Protein AF-J3JJM9-F1 (afdb_monomer)

pLDDT: mean 94.43, std 5.66, range [62.28, 98.69]

Mean predicted aligned error: 4.41 Å

Radius of gyration: 21.12 Å; Cα contacts (8 Å, |Δi|>4): 445; chains: 1; bounding box: 51×41×62 Å

Sequence (262 aa):
MGLERFVDLKCAVSGMHPSAAVVVVTIRALKAHSGRYRLVSGKDLPEEMLQEKVEDVRTGAANLLKHLQIVRGFGITPVVAINVFPTDHDSEVEEVRSIAREAGARVAVCHPVTRGGEGCLDLASAVVEACRETGDAVSIRPVYEPEDDLRTKISKVAALYGADGVDYTSAASRLLDDYERGGFGGLPVIVAKTPLSLSAEPGLKGVPTGWRLPVREVRLAAGAGYVCVICGSLSTMPGLSSRPAAERVDVDADTGEIVGLR

Foldseek 3Di:
DVVLCCQLPVCVVPVDFALADEDEDELLQLLVLLLPFDDDPPDDGPPVSLDDDLVSNVSSCLQVLLVCVLCVLQVHAYAYEYAYDPSDDPSNVVSNVVSCVVSVHHYDYADCPPQNVVRCVSVVVSSVVSSVVSPPVRDTDRLDDLPAFPLRLVQSLLVSLAAPEAAEDPAQVVVSVVCVVVVLRSFHEAEAADPCGSANDNSNHRRDHPHHFYFYHWDDPPVSRYIYTYTDDDDPDDDADPDHLVVFWDADPPPRDTPSPD

Secondary structure (DSSP, 8-state):
-HHHHIIIIIIHHH----SEEEEEE-HHHHHHHTS-S---TTSPPPHHHHS--HHHHHHHHHHHHHHHHHHHHTTPEEEEEEE--TT--HHHHHHHHHHHHHTT-EEEEE-HHHHTTGGGHHHHHHHHHHHHHHTT------SS-TTS-HHHHHHHHHHHHT-S-EEE-HHHHHHHHHHIIIIITTS-EEEE--TTSSSS-TT--SS--S--EEEEEEEEEGGGTEEEEEES---SSPPPPSS-GGGT-EE-TTT--EES--

Structure (mmCIF, N/CA/C/O backbone):
data_AF-J3JJM9-F1
#
_entry.id   AF-J3JJM9-F1
#
loop_
_atom_site.group_PDB
_atom_site.id
_atom_site.type_symbol
_atom_site.label_atom_id
_atom_site.label_alt_id
_atom_site.label_comp_id
_atom_site.label_asym_id
_atom_site.label_entity_id
_atom_site.label_seq_id
_atom_site.pdbx_PDB_ins_code
_atom_site.Cartn_x
_atom_site.Cartn_y
_atom_site.Cartn_z
_atom_site.occupancy
_atom_site.B_iso_or_equiv
_atom_site.auth_seq_id
_atom_site.auth_comp_id
_atom_site.auth_asym_id
_atom_site.auth_atom_id
_atom_site.pdbx_PDB_model_num
ATOM 1 N N . MET A 1 1 ? -2.383 0.988 2.816 1.00 91.88 1 MET A N 1
ATOM 2 C CA . MET A 1 1 ? -3.823 0.828 2.525 1.00 91.88 1 MET A CA 1
ATOM 3 C C . MET A 1 1 ? -4.179 -0.635 2.315 1.00 91.88 1 MET A C 1
ATOM 5 O O . MET A 1 1 ? -4.800 -1.187 3.197 1.00 91.88 1 MET A O 1
ATOM 9 N N . GLY A 1 2 ? -3.774 -1.293 1.217 1.00 95.56 2 GLY A N 1
ATOM 10 C CA . GLY A 1 2 ? -4.181 -2.688 0.956 1.00 95.56 2 GLY A CA 1
ATOM 11 C C . GLY A 1 2 ? -3.883 -3.664 2.104 1.00 95.56 2 GLY A C 1
ATOM 12 O O . GLY A 1 2 ? -4.790 -4.349 2.555 1.00 95.56 2 GLY A O 1
ATOM 13 N N . LEU A 1 3 ? -2.647 -3.660 2.620 1.00 96.38 3 LEU A N 1
ATOM 14 C CA . LEU A 1 3 ? -2.247 -4.500 3.756 1.00 96.38 3 LEU A CA 1
ATOM 15 C C . LEU A 1 3 ? -3.036 -4.205 5.040 1.00 96.38 3 LEU A C 1
ATOM 17 O O . LEU A 1 3 ? -3.497 -5.129 5.688 1.00 96.38 3 LEU A O 1
ATOM 21 N N . GLU A 1 4 ? -3.202 -2.929 5.384 1.00 96.25 4 GLU A N 1
ATOM 22 C CA . GLU A 1 4 ? -3.936 -2.506 6.586 1.00 96.25 4 GLU A CA 1
ATOM 23 C C . GLU A 1 4 ? -5.384 -3.004 6.543 1.00 96.25 4 GLU A C 1
ATOM 25 O O . GLU A 1 4 ? -5.802 -3.730 7.432 1.00 96.25 4 GLU A O 1
ATOM 30 N N . ARG A 1 5 ? -6.096 -2.795 5.430 1.00 95.88 5 ARG A N 1
ATOM 31 C CA . ARG A 1 5 ? -7.446 -3.357 5.237 1.00 95.88 5 ARG A CA 1
ATOM 32 C C . ARG A 1 5 ? -7.463 -4.885 5.222 1.00 95.88 5 ARG A C 1
ATOM 34 O O . ARG A 1 5 ? -8.443 -5.499 5.637 1.00 95.88 5 ARG A O 1
ATOM 41 N N . PHE A 1 6 ? -6.419 -5.517 4.689 1.00 96.19 6 PHE A N 1
ATOM 42 C CA . PHE A 1 6 ? -6.321 -6.972 4.706 1.00 96.19 6 PHE A CA 1
ATOM 43 C C . PHE A 1 6 ? -6.242 -7.487 6.145 1.00 96.19 6 PHE A C 1
ATOM 45 O O . PHE A 1 6 ? -6.956 -8.422 6.485 1.00 96.19 6 PHE A O 1
ATOM 52 N N . VAL A 1 7 ? -5.450 -6.846 6.999 1.00 95.06 7 VAL A N 1
ATOM 53 C CA . VAL A 1 7 ? -5.312 -7.252 8.395 1.00 95.06 7 VAL A CA 1
ATOM 54 C C . VAL A 1 7 ? -6.528 -6.844 9.234 1.00 95.06 7 VAL A C 1
ATOM 56 O O . VAL A 1 7 ? -7.209 -7.709 9.781 1.00 95.06 7 VAL A O 1
ATOM 59 N N . ASP A 1 8 ? -6.843 -5.553 9.286 1.00 94.69 8 ASP A N 1
ATOM 60 C CA . ASP A 1 8 ? -7.824 -5.001 10.228 1.00 94.69 8 ASP A CA 1
ATOM 61 C C . ASP A 1 8 ? -9.275 -5.366 9.876 1.00 94.69 8 ASP A C 1
ATOM 63 O O . ASP A 1 8 ? -10.153 -5.330 10.733 1.00 94.69 8 ASP A O 1
ATOM 67 N N . LEU A 1 9 ? -9.543 -5.745 8.620 1.00 94.00 9 LEU A N 1
ATOM 68 C CA . LEU A 1 9 ? -10.871 -6.175 8.179 1.00 94.00 9 LEU A CA 1
ATOM 69 C C . LEU A 1 9 ? -10.885 -7.629 7.709 1.00 94.00 9 LEU A C 1
ATOM 71 O O . LEU A 1 9 ? -11.630 -8.443 8.250 1.00 94.00 9 LEU A O 1
ATOM 75 N N . LYS A 1 10 ? -10.103 -7.989 6.682 1.00 94.94 10 LYS A N 1
ATOM 76 C CA . LYS A 1 10 ? -10.236 -9.327 6.077 1.00 94.94 10 LYS A CA 1
ATOM 77 C C . LYS A 1 10 ? -9.792 -10.430 7.039 1.00 94.94 10 LYS A C 1
ATOM 79 O O . LYS A 1 10 ? -10.531 -11.404 7.182 1.00 94.94 10 LYS A O 1
ATOM 84 N N . CYS A 1 11 ? -8.635 -10.310 7.683 1.00 93.44 11 CYS A N 1
ATOM 85 C CA . CYS A 1 11 ? -8.156 -11.281 8.668 1.00 93.44 11 CYS A CA 1
ATOM 86 C C . CYS A 1 11 ? -9.062 -11.312 9.898 1.00 93.44 11 CYS A C 1
ATOM 88 O O . CYS A 1 11 ? -9.454 -12.402 10.300 1.00 93.44 11 CYS A O 1
ATOM 90 N N . ALA A 1 12 ? -9.486 -10.150 10.405 1.00 88.94 12 ALA A N 1
ATOM 91 C CA . ALA A 1 12 ? -10.440 -10.067 11.513 1.00 88.94 12 ALA A CA 1
ATOM 92 C C . ALA A 1 12 ? -11.748 -10.835 11.231 1.00 88.94 12 ALA A C 1
ATOM 94 O O . ALA A 1 12 ? -12.216 -11.595 12.071 1.00 88.94 12 ALA A O 1
ATOM 95 N N . VAL A 1 13 ? -12.310 -10.704 10.023 1.00 89.62 13 VAL A N 1
ATOM 96 C CA . VAL A 1 13 ? -13.561 -11.386 9.639 1.00 89.62 13 VAL A CA 1
ATOM 97 C C . VAL A 1 13 ? -13.357 -12.872 9.320 1.00 89.62 13 VAL A C 1
ATOM 99 O O . VAL A 1 13 ? -14.250 -13.681 9.548 1.00 89.62 13 VAL A O 1
ATOM 102 N N . SER A 1 14 ? -12.217 -13.246 8.738 1.00 91.88 14 SER A N 1
ATOM 103 C CA . SER A 1 14 ? -11.992 -14.612 8.233 1.00 91.88 14 SER A CA 1
ATOM 104 C C . SER A 1 14 ? -11.207 -15.528 9.169 1.00 91.88 14 SER A C 1
ATOM 106 O O . SER A 1 14 ? -11.155 -16.727 8.914 1.00 91.88 14 SER A O 1
ATOM 108 N N . GLY A 1 15 ? -10.553 -14.986 10.198 1.00 89.88 15 GLY A N 1
ATOM 109 C CA . GLY A 1 15 ? -9.609 -15.727 11.036 1.00 89.88 15 GLY A CA 1
ATOM 110 C C . GLY A 1 15 ? -8.329 -16.152 10.302 1.00 89.88 15 GLY A C 1
ATOM 111 O O . GLY A 1 15 ? -7.626 -17.047 10.766 1.00 89.88 15 GLY A O 1
ATOM 112 N N . MET A 1 16 ? -8.021 -15.564 9.138 1.00 90.75 16 MET A N 1
ATOM 113 C CA . MET A 1 16 ? -6.785 -15.858 8.404 1.00 90.75 16 MET A CA 1
ATOM 114 C C . MET A 1 16 ? -5.572 -15.218 9.075 1.00 90.75 16 MET A C 1
ATOM 116 O O . MET A 1 16 ? -5.629 -14.055 9.460 1.00 90.75 16 MET A O 1
ATOM 120 N N . HIS A 1 17 ? -4.454 -15.945 9.090 1.00 90.19 17 HIS A N 1
ATOM 121 C CA . HIS A 1 17 ? -3.188 -15.535 9.697 1.00 90.19 17 HIS A CA 1
ATOM 122 C C . HIS A 1 17 ? -2.053 -15.594 8.655 1.00 90.19 17 HIS A C 1
ATOM 124 O O . HIS A 1 17 ? -1.558 -16.684 8.373 1.00 90.19 17 HIS A O 1
ATOM 130 N N . PRO A 1 18 ? -1.661 -14.473 8.008 1.00 91.88 18 PRO A N 1
ATOM 131 C CA . PRO A 1 18 ? -0.624 -14.474 6.985 1.00 91.88 18 PRO A CA 1
ATOM 132 C C . PRO A 1 18 ? 0.758 -14.672 7.618 1.00 91.88 18 PRO A C 1
ATOM 134 O O . PRO A 1 18 ? 1.163 -13.921 8.502 1.00 91.88 18 PRO A O 1
ATOM 137 N N . SER A 1 19 ? 1.510 -15.650 7.117 1.00 91.31 19 SER A N 1
ATOM 138 C CA . SER A 1 19 ? 2.849 -15.978 7.630 1.00 91.31 19 SER A CA 1
ATOM 139 C C . SER A 1 19 ? 3.949 -15.036 7.127 1.00 91.31 19 SER A C 1
ATOM 141 O O . SER A 1 19 ? 4.966 -14.859 7.796 1.00 91.31 19 SER A O 1
ATOM 143 N N . ALA A 1 20 ? 3.760 -14.438 5.948 1.00 94.25 20 ALA A N 1
ATOM 144 C CA . ALA A 1 20 ? 4.707 -13.525 5.316 1.00 94.25 20 ALA A CA 1
ATOM 145 C C . ALA A 1 20 ? 3.980 -12.524 4.403 1.00 94.25 20 ALA A C 1
ATOM 147 O O . ALA A 1 20 ? 2.877 -12.790 3.921 1.00 94.25 20 ALA A O 1
ATOM 148 N N . ALA A 1 21 ? 4.615 -11.383 4.135 1.00 96.75 21 ALA A N 1
ATOM 149 C CA . ALA A 1 21 ? 4.126 -10.380 3.193 1.00 96.75 21 ALA A CA 1
ATOM 150 C C . ALA A 1 21 ? 5.219 -10.002 2.193 1.00 96.75 21 ALA A C 1
ATOM 152 O O . ALA A 1 21 ? 6.299 -9.548 2.575 1.00 96.75 21 ALA A O 1
ATOM 153 N N . VAL A 1 22 ? 4.918 -10.143 0.902 1.00 98.31 22 VAL A N 1
ATOM 154 C CA . VAL A 1 22 ? 5.815 -9.701 -0.169 1.00 98.31 22 VAL A CA 1
ATOM 155 C C . VAL A 1 22 ? 5.606 -8.210 -0.432 1.00 98.31 22 VAL A C 1
ATOM 157 O O . VAL A 1 22 ? 4.505 -7.778 -0.773 1.00 98.31 22 VAL A O 1
ATOM 160 N N . VAL A 1 23 ? 6.671 -7.424 -0.297 1.00 98.50 23 VAL A N 1
ATOM 161 C CA . VAL A 1 23 ? 6.709 -5.994 -0.615 1.00 98.50 23 VAL A CA 1
ATOM 162 C C . VAL A 1 23 ? 7.417 -5.821 -1.953 1.00 98.50 23 VAL A C 1
ATOM 164 O O . VAL A 1 23 ? 8.642 -5.897 -2.040 1.00 98.50 23 VAL A O 1
ATOM 167 N N . VAL A 1 24 ? 6.633 -5.614 -3.010 1.00 98.44 24 VAL A N 1
ATOM 168 C CA . VAL A 1 24 ? 7.162 -5.397 -4.362 1.00 98.44 24 VAL A CA 1
ATOM 169 C C . VAL A 1 24 ? 7.663 -3.963 -4.499 1.00 98.44 24 VAL A C 1
ATOM 171 O O . VAL A 1 24 ? 6.952 -3.015 -4.163 1.00 98.44 24 VAL A O 1
ATOM 174 N N . VAL A 1 25 ? 8.868 -3.801 -5.037 1.00 98.31 25 VAL A N 1
ATOM 175 C CA . VAL A 1 25 ? 9.495 -2.503 -5.286 1.00 98.31 25 VAL A CA 1
ATOM 176 C C . VAL A 1 25 ? 10.140 -2.478 -6.669 1.00 98.31 25 VAL A C 1
ATOM 178 O O . VAL A 1 25 ? 10.587 -3.502 -7.176 1.00 98.31 25 VAL A O 1
ATOM 181 N N . THR A 1 26 ? 10.174 -1.305 -7.298 1.00 98.12 26 THR A N 1
ATOM 182 C CA . THR A 1 26 ? 10.890 -1.069 -8.562 1.00 98.12 26 THR A CA 1
ATOM 183 C C . THR A 1 26 ? 11.836 0.107 -8.378 1.00 98.12 26 THR A C 1
ATOM 185 O O . THR A 1 26 ? 11.553 1.001 -7.572 1.00 98.12 26 THR A O 1
ATOM 188 N N . ILE A 1 27 ? 12.920 0.150 -9.153 1.00 98.12 27 ILE A N 1
ATOM 189 C CA . ILE A 1 27 ? 13.877 1.264 -9.117 1.00 98.12 27 ILE A CA 1
ATOM 190 C C . ILE A 1 27 ? 13.171 2.586 -9.413 1.00 98.12 27 ILE A C 1
ATOM 192 O O . ILE A 1 27 ? 13.280 3.555 -8.663 1.00 98.12 27 ILE A O 1
ATOM 196 N N . ARG A 1 28 ? 12.340 2.592 -10.458 1.00 96.44 28 ARG A N 1
ATOM 197 C CA . ARG A 1 28 ? 11.545 3.753 -10.867 1.00 96.44 28 ARG A CA 1
ATOM 198 C C . ARG A 1 28 ? 10.587 4.214 -9.764 1.00 96.44 28 ARG A C 1
ATOM 200 O O . ARG A 1 28 ? 10.479 5.411 -9.523 1.00 96.44 28 ARG A O 1
ATOM 207 N N . ALA A 1 29 ? 9.934 3.310 -9.032 1.00 96.56 29 ALA A N 1
ATOM 208 C CA . ALA A 1 29 ? 9.094 3.718 -7.903 1.00 96.56 29 ALA A CA 1
ATOM 209 C C . ALA A 1 29 ? 9.911 4.414 -6.804 1.00 96.56 29 ALA A C 1
ATOM 211 O O . ALA A 1 29 ? 9.498 5.464 -6.316 1.00 96.56 29 ALA A O 1
ATOM 212 N N . LEU A 1 30 ? 11.088 3.892 -6.451 1.00 98.19 30 LEU A N 1
ATOM 213 C CA . LEU A 1 30 ? 11.945 4.539 -5.455 1.00 98.19 30 LEU A CA 1
ATOM 214 C C . LEU A 1 30 ? 12.435 5.904 -5.938 1.00 98.19 30 LEU A C 1
ATOM 216 O O . LEU A 1 30 ? 12.250 6.890 -5.230 1.00 98.19 30 LEU A O 1
ATOM 220 N N . LYS A 1 31 ? 12.917 6.013 -7.180 1.00 97.88 31 LYS A N 1
ATOM 221 C CA . LYS A 1 31 ? 13.266 7.314 -7.769 1.00 97.88 31 LYS A CA 1
ATOM 222 C C . LYS A 1 31 ? 12.095 8.295 -7.721 1.00 97.88 31 LYS A C 1
ATOM 224 O O . LYS A 1 31 ? 12.285 9.441 -7.327 1.00 97.88 31 LYS A O 1
ATOM 229 N N . ALA A 1 32 ? 10.870 7.863 -8.025 1.00 96.56 32 ALA A N 1
ATOM 230 C CA . ALA A 1 32 ? 9.677 8.703 -7.897 1.00 96.56 32 ALA A CA 1
ATOM 231 C C . ALA A 1 32 ? 9.432 9.158 -6.449 1.00 96.56 32 ALA A C 1
ATOM 233 O O . ALA A 1 32 ? 9.049 10.305 -6.203 1.00 96.56 32 ALA A O 1
ATOM 234 N N . HIS A 1 33 ? 9.679 8.274 -5.481 1.00 97.75 33 HIS A N 1
ATOM 235 C CA . HIS A 1 33 ? 9.550 8.576 -4.061 1.00 97.75 33 HIS A CA 1
ATOM 236 C C . HIS A 1 33 ? 10.649 9.495 -3.511 1.00 97.75 33 HIS A C 1
ATOM 238 O O . HIS A 1 33 ? 10.457 10.025 -2.418 1.00 97.75 33 HIS A O 1
ATOM 244 N N . SER A 1 34 ? 11.717 9.776 -4.268 1.00 96.75 34 SER A N 1
ATOM 245 C CA . SER A 1 34 ? 12.688 10.829 -3.923 1.00 96.75 34 SER A CA 1
ATOM 246 C C . SER A 1 34 ? 12.072 12.235 -3.889 1.00 96.75 34 SER A C 1
ATOM 248 O O . SER A 1 34 ? 12.651 13.145 -3.304 1.00 96.75 34 SER A O 1
ATOM 250 N N . GLY A 1 35 ? 10.919 12.432 -4.547 1.00 93.88 35 GLY A N 1
ATOM 251 C CA . GLY A 1 35 ? 10.261 13.735 -4.674 1.00 93.88 35 GLY A CA 1
ATOM 252 C C . GLY A 1 35 ? 10.923 14.690 -5.674 1.00 93.88 35 GLY A C 1
ATOM 253 O O . GLY A 1 35 ? 10.434 15.801 -5.852 1.00 93.88 35 GLY A O 1
ATOM 254 N N . ARG A 1 36 ? 11.998 14.268 -6.354 1.00 94.44 36 ARG A N 1
ATOM 255 C CA . ARG A 1 36 ? 12.756 15.095 -7.314 1.00 94.44 36 ARG A CA 1
ATOM 256 C C . ARG A 1 36 ? 12.114 15.171 -8.703 1.00 94.44 36 ARG A C 1
ATOM 258 O O . ARG A 1 36 ? 12.470 16.039 -9.491 1.00 94.44 36 ARG A O 1
ATOM 265 N N . TYR A 1 37 ? 11.157 14.289 -8.991 1.00 94.19 37 TYR A N 1
ATOM 266 C CA . TYR A 1 37 ? 10.536 14.146 -10.308 1.00 94.19 37 TYR A CA 1
ATOM 267 C C . TYR A 1 37 ? 9.060 14.527 -10.289 1.00 94.19 37 TYR A C 1
ATOM 269 O O . TYR A 1 37 ? 8.299 14.116 -9.408 1.00 94.19 37 TYR A O 1
ATOM 277 N N . ARG A 1 38 ? 8.624 15.258 -11.318 1.00 90.06 38 ARG A N 1
ATOM 278 C CA . ARG A 1 38 ? 7.208 15.564 -11.530 1.00 90.06 38 ARG A CA 1
ATOM 279 C C . ARG A 1 38 ? 6.575 14.511 -12.432 1.00 90.06 38 ARG A C 1
ATOM 281 O O . ARG A 1 38 ? 6.741 14.541 -13.645 1.00 90.06 38 ARG A O 1
ATOM 288 N N . LEU A 1 39 ? 5.790 13.621 -11.835 1.00 89.56 39 LEU A N 1
ATOM 289 C CA . LEU A 1 39 ? 5.049 12.599 -12.569 1.00 89.56 39 LEU A CA 1
ATOM 290 C C . LEU A 1 39 ? 3.640 13.078 -12.914 1.00 89.56 39 LEU A C 1
ATOM 292 O O . LEU A 1 39 ? 2.915 13.578 -12.053 1.00 89.56 39 LEU A O 1
ATOM 296 N N . VAL A 1 40 ? 3.245 12.891 -14.172 1.00 85.69 40 VAL A N 1
ATOM 297 C CA . VAL A 1 40 ? 1.901 13.206 -14.665 1.00 85.69 40 VAL A CA 1
ATOM 298 C C . VAL A 1 40 ? 1.263 11.920 -15.167 1.00 85.69 40 VAL A C 1
ATOM 300 O O . VAL A 1 40 ? 1.839 11.208 -15.982 1.00 85.69 40 VAL A O 1
ATOM 303 N N . SER A 1 41 ? 0.068 11.612 -14.667 1.00 80.75 41 SER A N 1
ATOM 304 C CA . SER A 1 41 ? -0.666 10.413 -15.075 1.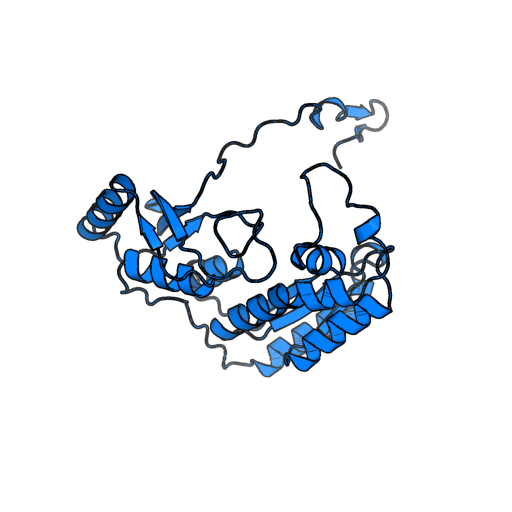00 80.75 41 SER A CA 1
ATOM 305 C C . SER A 1 41 ? -0.935 10.419 -16.581 1.00 80.75 41 SER A C 1
ATOM 307 O O . SER A 1 41 ? -1.370 11.431 -17.127 1.00 80.75 41 SER A O 1
ATOM 309 N N . GLY A 1 42 ? -0.673 9.289 -17.239 1.00 79.56 42 GLY A N 1
ATOM 310 C CA . GLY A 1 42 ? -0.862 9.132 -18.684 1.00 79.56 42 GLY A CA 1
ATOM 311 C C . GLY A 1 42 ? 0.226 9.769 -19.555 1.00 79.56 42 GLY A C 1
ATOM 312 O O . GLY A 1 42 ? 0.065 9.793 -20.770 1.00 79.56 42 GLY A O 1
ATOM 313 N N . LYS A 1 43 ? 1.309 10.285 -18.961 1.00 86.31 43 LYS A N 1
ATOM 314 C CA . LYS A 1 43 ? 2.511 10.711 -19.684 1.00 86.31 43 LYS A CA 1
ATOM 315 C C . LYS A 1 43 ? 3.671 9.767 -19.396 1.00 86.31 43 LYS A C 1
ATOM 317 O O . LYS A 1 43 ? 3.694 9.120 -18.347 1.00 86.31 43 LYS A O 1
ATOM 322 N N . ASP A 1 44 ? 4.626 9.741 -20.317 1.00 89.75 44 ASP A N 1
ATOM 323 C CA . ASP A 1 44 ? 5.882 9.025 -20.133 1.00 89.75 44 ASP A CA 1
ATOM 324 C C . ASP A 1 44 ? 6.657 9.557 -18.924 1.00 89.75 44 ASP A C 1
ATOM 326 O O . ASP A 1 44 ? 6.466 10.693 -18.467 1.00 89.75 44 ASP A O 1
ATOM 330 N N . LEU A 1 45 ? 7.522 8.701 -18.383 1.00 91.31 45 LEU A N 1
ATOM 331 C CA . LEU A 1 45 ? 8.408 9.083 -17.293 1.00 91.31 45 LEU A CA 1
ATOM 332 C C . LEU A 1 45 ? 9.419 10.130 -17.788 1.00 91.31 45 LEU A C 1
ATOM 334 O O . LEU A 1 45 ? 9.852 10.045 -18.937 1.00 91.31 45 LEU A O 1
ATOM 338 N N . PRO A 1 46 ? 9.820 11.096 -16.941 1.00 93.12 46 PRO A N 1
ATOM 339 C CA . PRO A 1 46 ? 10.875 12.035 -17.299 1.00 93.12 46 PRO A CA 1
ATOM 340 C C . PRO A 1 46 ? 12.157 11.293 -17.683 1.00 93.12 46 PRO A C 1
ATOM 342 O O . PRO A 1 46 ? 12.582 10.391 -16.960 1.00 93.12 46 PRO A O 1
ATOM 345 N N . GLU A 1 47 ? 12.793 11.690 -18.784 1.00 92.88 47 GLU A N 1
ATOM 346 C CA . GLU A 1 47 ? 14.015 11.042 -19.277 1.00 92.88 47 GLU A CA 1
ATOM 347 C C . GLU A 1 47 ? 15.120 11.059 -18.210 1.00 92.88 47 GLU A C 1
ATOM 349 O O . GLU A 1 47 ? 15.796 10.059 -17.975 1.00 92.88 47 GLU A O 1
ATOM 354 N N . GLU A 1 48 ? 15.235 12.160 -17.456 1.00 93.44 48 GLU A N 1
ATOM 355 C CA . GLU A 1 48 ? 16.213 12.283 -16.373 1.00 93.44 48 GLU A CA 1
ATOM 356 C C . GLU A 1 48 ? 16.039 11.268 -15.227 1.00 93.44 48 GLU A C 1
ATOM 358 O O . GLU A 1 48 ? 16.975 11.086 -14.445 1.00 93.44 48 GLU A O 1
ATOM 363 N N . MET A 1 49 ? 14.857 10.650 -15.112 1.00 94.06 49 MET A N 1
ATOM 364 C CA . MET A 1 49 ? 14.523 9.624 -14.123 1.00 94.06 49 MET A CA 1
ATOM 365 C C . MET A 1 49 ? 14.919 8.221 -14.600 1.00 94.06 49 MET A C 1
ATOM 367 O O . MET A 1 49 ? 15.122 7.325 -13.778 1.00 94.06 49 MET A O 1
ATOM 371 N N . LEU A 1 50 ? 15.011 8.021 -15.917 1.00 93.75 50 LEU A N 1
ATOM 372 C CA . LEU A 1 50 ? 15.447 6.759 -16.514 1.00 93.75 50 LEU A CA 1
ATOM 373 C C . LEU A 1 50 ? 16.963 6.583 -16.402 1.00 93.75 50 LEU A C 1
ATOM 375 O O . LEU A 1 50 ? 17.423 5.456 -16.288 1.00 93.75 50 LEU A O 1
ATOM 379 N N . GLN A 1 51 ? 17.719 7.680 -16.347 1.00 95.88 51 GLN A N 1
ATOM 380 C CA . GLN A 1 51 ? 19.174 7.670 -16.177 1.00 95.88 51 GLN A CA 1
ATOM 381 C C . GLN A 1 51 ? 19.610 7.092 -14.818 1.00 95.88 51 GLN A C 1
ATOM 383 O O . GLN A 1 51 ? 18.904 7.233 -13.814 1.00 95.88 51 GLN A O 1
ATOM 388 N N . GLU A 1 52 ? 20.793 6.477 -14.782 1.00 97.62 52 GLU A N 1
ATOM 389 C CA . GLU A 1 52 ? 21.409 5.906 -13.577 1.00 97.62 52 GLU A CA 1
ATOM 390 C C . GLU A 1 52 ? 21.689 6.977 -12.509 1.00 97.62 52 GLU A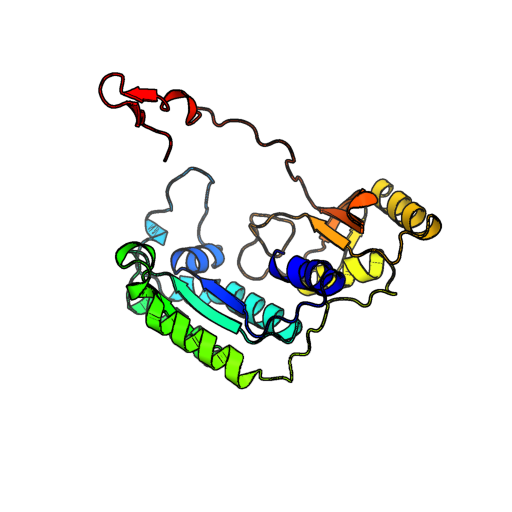 C 1
ATOM 392 O O . GLU A 1 52 ? 22.482 7.897 -12.718 1.00 97.62 52 GLU A O 1
ATOM 397 N N . LYS A 1 53 ? 21.030 6.862 -11.350 1.00 97.25 53 LYS A N 1
ATOM 398 C CA . LYS A 1 53 ? 21.139 7.759 -10.192 1.00 97.25 53 LYS A CA 1
ATOM 399 C C . LYS A 1 53 ? 20.813 7.025 -8.887 1.00 97.25 53 LYS A C 1
ATOM 401 O O . LYS A 1 53 ? 19.714 7.139 -8.336 1.00 97.25 53 LYS A O 1
ATOM 406 N N . VAL A 1 54 ? 21.816 6.349 -8.332 1.00 98.00 54 VAL A N 1
ATOM 407 C CA . VAL A 1 54 ? 21.733 5.624 -7.048 1.00 98.00 54 VAL A CA 1
ATOM 408 C C . VAL A 1 54 ? 21.239 6.515 -5.892 1.00 98.00 54 VAL A C 1
ATOM 410 O O . VAL A 1 54 ? 20.434 6.083 -5.069 1.00 98.00 54 VAL A O 1
ATOM 413 N N . GLU A 1 55 ? 21.624 7.794 -5.853 1.00 98.06 55 GLU A N 1
ATOM 414 C CA . GLU A 1 55 ? 21.189 8.725 -4.796 1.00 98.06 55 GLU A CA 1
ATOM 415 C C . GLU A 1 55 ? 19.671 8.970 -4.767 1.00 98.06 55 GLU A C 1
ATOM 417 O O . GLU A 1 55 ? 19.091 9.200 -3.700 1.00 98.06 55 GLU A O 1
ATOM 422 N N . ASP A 1 56 ? 18.997 8.912 -5.918 1.00 97.88 56 ASP A N 1
ATOM 423 C CA . ASP A 1 56 ? 17.539 9.060 -5.972 1.00 97.88 56 ASP A CA 1
ATOM 424 C C . ASP A 1 56 ? 16.843 7.825 -5.405 1.00 97.88 56 ASP A C 1
ATOM 426 O O . ASP A 1 56 ? 15.837 7.947 -4.702 1.00 97.88 56 ASP A O 1
ATOM 430 N N . VAL A 1 57 ? 17.408 6.645 -5.672 1.00 98.31 57 VAL A N 1
ATOM 43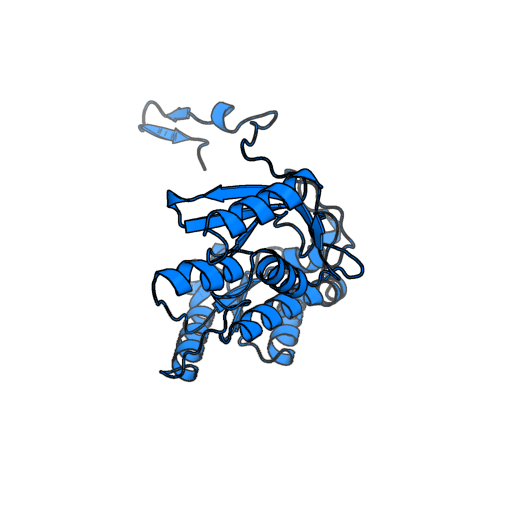1 C CA . VAL A 1 57 ? 16.965 5.375 -5.089 1.00 98.31 57 VAL A CA 1
ATOM 432 C C . VAL A 1 57 ? 17.109 5.428 -3.574 1.00 98.31 57 VAL A C 1
ATOM 434 O O . VAL A 1 57 ? 16.126 5.196 -2.869 1.00 98.31 57 VAL A O 1
ATOM 437 N N . ARG A 1 58 ? 18.285 5.822 -3.070 1.00 98.06 58 ARG A N 1
ATOM 438 C CA . ARG A 1 58 ? 18.554 5.946 -1.631 1.00 98.06 58 ARG A CA 1
ATOM 439 C C . ARG A 1 58 ? 17.618 6.945 -0.953 1.00 98.06 58 ARG A C 1
ATOM 441 O O . ARG A 1 58 ? 17.036 6.639 0.085 1.00 98.06 58 ARG A O 1
ATOM 448 N N . THR A 1 59 ? 17.398 8.108 -1.569 1.00 98.00 59 THR A N 1
ATOM 449 C CA . THR A 1 59 ? 16.462 9.124 -1.054 1.00 98.00 59 THR A CA 1
ATOM 450 C C . THR A 1 59 ? 15.030 8.580 -0.989 1.00 98.00 59 THR A C 1
ATOM 452 O O . THR A 1 59 ? 14.331 8.745 0.011 1.00 98.00 59 THR A O 1
ATOM 455 N N . GLY A 1 60 ? 14.576 7.908 -2.048 1.00 97.94 60 GLY A N 1
ATOM 456 C CA . GLY A 1 60 ? 13.231 7.343 -2.115 1.00 97.94 60 GLY A CA 1
ATOM 457 C C . GLY A 1 60 ? 13.010 6.109 -1.244 1.00 97.94 60 GLY A C 1
ATOM 458 O O . GLY A 1 60 ? 11.867 5.808 -0.886 1.00 97.94 60 GLY A O 1
ATOM 459 N N . ALA A 1 61 ? 14.082 5.415 -0.859 1.00 98.25 61 ALA A N 1
ATOM 460 C CA . ALA A 1 61 ? 14.023 4.195 -0.065 1.00 98.25 61 ALA A CA 1
ATOM 461 C C . ALA A 1 61 ? 13.401 4.391 1.322 1.00 98.25 61 ALA A C 1
ATOM 463 O O . ALA A 1 61 ? 12.862 3.434 1.876 1.00 98.25 61 ALA A O 1
ATOM 464 N N . ALA A 1 62 ? 13.354 5.623 1.843 1.00 98.00 62 ALA A N 1
ATOM 465 C CA . ALA A 1 62 ? 12.582 5.948 3.042 1.00 98.00 62 ALA A CA 1
ATOM 466 C C . ALA A 1 62 ? 11.131 5.430 2.956 1.00 98.00 62 ALA A C 1
ATOM 468 O O . ALA A 1 62 ? 10.587 4.931 3.943 1.00 98.00 62 ALA A O 1
ATOM 469 N N . ASN A 1 63 ? 10.515 5.475 1.766 1.00 98.56 63 ASN A N 1
ATOM 470 C CA . ASN A 1 63 ? 9.175 4.933 1.549 1.00 98.56 63 ASN A CA 1
ATOM 471 C C . ASN A 1 63 ? 9.122 3.404 1.728 1.00 98.56 63 ASN A C 1
ATOM 473 O O . ASN A 1 63 ? 8.259 2.904 2.453 1.00 98.56 63 ASN A O 1
ATOM 477 N N . LEU A 1 64 ? 10.067 2.668 1.130 1.00 98.62 64 LEU A N 1
ATOM 478 C CA . LEU A 1 64 ? 10.190 1.217 1.306 1.00 98.62 64 LEU A CA 1
ATOM 479 C C . LEU A 1 64 ? 10.397 0.866 2.783 1.00 98.62 64 LEU A C 1
ATOM 481 O O . LEU A 1 64 ? 9.671 0.033 3.320 1.00 98.62 64 LEU A O 1
ATOM 485 N N . LEU A 1 65 ? 11.326 1.545 3.458 1.00 98.56 65 LEU A N 1
ATOM 486 C CA . LEU A 1 65 ? 11.621 1.328 4.876 1.00 98.56 65 LEU A CA 1
ATOM 487 C C . LEU A 1 65 ? 10.384 1.546 5.757 1.00 98.56 65 LEU A C 1
ATOM 489 O O . LEU A 1 65 ? 10.101 0.731 6.637 1.00 98.56 65 LEU A O 1
ATOM 493 N N . LYS A 1 66 ? 9.591 2.591 5.484 1.00 98.38 66 LYS A N 1
ATOM 494 C CA . LYS A 1 66 ? 8.327 2.826 6.192 1.00 98.38 66 LYS A CA 1
ATOM 495 C C . LYS A 1 66 ? 7.320 1.701 5.955 1.00 98.38 66 LYS A C 1
ATOM 497 O O . LYS A 1 66 ? 6.647 1.283 6.894 1.00 98.38 66 LYS A O 1
ATOM 502 N N . HIS A 1 67 ? 7.227 1.167 4.739 1.00 98.50 67 HIS A N 1
ATOM 503 C CA . HIS A 1 67 ? 6.365 0.018 4.460 1.00 98.50 67 HIS A CA 1
ATOM 504 C C . HIS A 1 67 ? 6.838 -1.266 5.153 1.00 98.50 67 HIS A C 1
ATOM 506 O O . HIS A 1 67 ? 6.003 -1.990 5.693 1.00 98.50 67 HIS A O 1
ATOM 512 N N . LEU A 1 68 ? 8.148 -1.514 5.230 1.00 98.31 68 LEU A N 1
ATOM 513 C CA . LEU A 1 68 ? 8.703 -2.625 6.010 1.00 98.31 68 LEU A CA 1
ATOM 514 C C . LEU A 1 68 ? 8.395 -2.480 7.506 1.00 98.31 68 LEU A C 1
ATOM 516 O O . LEU A 1 68 ? 8.014 -3.456 8.152 1.00 98.31 68 LEU A O 1
ATOM 520 N N . GLN A 1 69 ? 8.495 -1.262 8.049 1.00 97.69 69 GLN A N 1
ATOM 521 C CA . GLN A 1 69 ? 8.087 -0.964 9.424 1.00 97.69 69 GLN A CA 1
ATOM 522 C C . GLN A 1 69 ? 6.598 -1.272 9.644 1.00 97.69 69 GLN A C 1
ATOM 524 O O . GLN A 1 69 ? 6.252 -1.908 10.635 1.00 97.69 69 GLN A O 1
ATOM 529 N N . ILE A 1 70 ? 5.725 -0.854 8.721 1.00 97.75 70 ILE A N 1
ATOM 530 C CA . ILE A 1 70 ? 4.278 -1.110 8.794 1.00 97.75 70 ILE A CA 1
ATOM 531 C C . ILE A 1 70 ? 3.991 -2.616 8.805 1.00 97.75 70 ILE A C 1
ATOM 533 O O . ILE A 1 70 ? 3.263 -3.084 9.675 1.00 97.75 70 ILE A O 1
ATOM 537 N N . VAL A 1 71 ? 4.590 -3.382 7.887 1.00 97.00 71 VAL A N 1
ATOM 538 C CA . VAL A 1 71 ? 4.416 -4.846 7.806 1.00 97.00 71 VAL A CA 1
ATOM 539 C C . VAL A 1 71 ? 4.794 -5.525 9.127 1.00 97.00 71 VAL A C 1
ATOM 541 O O . VAL A 1 71 ? 4.031 -6.335 9.649 1.00 97.00 71 VAL A O 1
ATOM 544 N N . ARG A 1 72 ? 5.930 -5.137 9.717 1.00 95.12 72 ARG A N 1
ATOM 545 C CA . ARG A 1 72 ? 6.375 -5.654 11.023 1.00 95.12 72 ARG A CA 1
ATOM 546 C C . ARG A 1 72 ? 5.477 -5.215 12.177 1.00 95.12 72 ARG A C 1
ATOM 548 O O . ARG A 1 72 ? 5.300 -5.973 13.133 1.00 95.12 72 ARG A O 1
ATOM 555 N N . GLY A 1 73 ? 4.900 -4.016 12.092 1.00 94.88 73 GLY A N 1
ATOM 556 C CA . GLY A 1 73 ? 3.894 -3.528 13.037 1.00 94.88 73 GLY A CA 1
ATOM 557 C C . GLY A 1 73 ? 2.740 -4.520 13.176 1.00 94.88 73 GLY A C 1
ATOM 558 O O . GLY A 1 73 ? 2.418 -4.924 14.291 1.00 94.88 73 GLY A O 1
ATOM 559 N N . PHE A 1 74 ? 2.264 -5.040 12.042 1.00 95.25 74 PHE A N 1
ATOM 560 C CA . PHE A 1 74 ? 1.240 -6.086 11.979 1.00 95.25 74 PHE A CA 1
ATOM 561 C C . PHE A 1 74 ? 1.695 -7.479 12.443 1.00 95.25 74 PHE A C 1
ATOM 563 O O . PHE A 1 74 ? 0.890 -8.404 12.447 1.00 95.25 74 PHE A O 1
ATOM 570 N N . GLY A 1 75 ? 2.963 -7.655 12.826 1.00 92.50 75 GLY A N 1
ATOM 571 C CA . GLY A 1 75 ? 3.512 -8.954 13.230 1.00 92.50 75 GLY A CA 1
ATOM 572 C C . GLY A 1 75 ? 3.849 -9.883 12.062 1.00 92.50 75 GLY A C 1
ATOM 573 O O . GLY A 1 75 ? 4.104 -11.060 12.281 1.00 92.50 75 GLY A O 1
ATOM 574 N N . ILE A 1 76 ? 3.876 -9.367 10.830 1.00 94.19 76 ILE A N 1
ATOM 575 C CA . ILE A 1 76 ? 4.110 -10.165 9.623 1.00 94.19 76 ILE A CA 1
ATOM 576 C C . ILE A 1 76 ? 5.574 -10.036 9.185 1.00 94.19 76 ILE A C 1
ATOM 578 O O . ILE A 1 76 ? 6.156 -8.950 9.232 1.00 94.19 76 ILE A O 1
ATOM 582 N N . THR A 1 77 ? 6.167 -11.135 8.714 1.00 93.94 77 THR A N 1
ATOM 583 C CA . THR A 1 77 ? 7.536 -11.167 8.175 1.00 93.94 77 THR A CA 1
ATOM 584 C C . THR A 1 77 ? 7.579 -10.581 6.753 1.00 93.94 77 THR A C 1
ATOM 586 O O . THR A 1 77 ? 6.956 -11.149 5.849 1.00 93.94 77 THR A O 1
ATOM 589 N N . PRO A 1 78 ? 8.295 -9.465 6.498 1.00 96.56 78 PRO A N 1
ATOM 590 C CA . PRO A 1 78 ? 8.400 -8.902 5.156 1.00 96.56 78 PRO A CA 1
ATOM 591 C C . PRO A 1 78 ? 9.444 -9.626 4.289 1.00 96.56 78 PRO A C 1
ATOM 593 O O . PRO A 1 78 ? 10.554 -9.915 4.740 1.00 96.56 78 PRO A O 1
ATOM 596 N N . VAL A 1 79 ? 9.118 -9.810 3.009 1.00 98.25 79 VAL A N 1
ATOM 597 C CA . VAL A 1 79 ? 10.041 -10.233 1.944 1.00 98.25 79 VAL A CA 1
ATOM 598 C C . VAL A 1 79 ? 10.006 -9.188 0.831 1.00 98.25 79 VAL A C 1
ATOM 600 O O . VAL A 1 79 ? 8.953 -8.918 0.265 1.00 98.25 79 VAL A O 1
ATOM 603 N N . VAL A 1 80 ? 11.137 -8.571 0.508 1.00 98.69 80 VAL A N 1
ATOM 604 C CA . VAL A 1 80 ? 11.241 -7.572 -0.562 1.00 98.69 80 VAL A CA 1
ATOM 605 C C . VAL A 1 80 ? 11.427 -8.267 -1.907 1.00 98.69 80 VAL A C 1
ATOM 607 O O . VAL A 1 80 ? 12.338 -9.074 -2.078 1.00 98.69 80 VAL A O 1
ATOM 610 N N . ALA A 1 81 ? 10.593 -7.919 -2.882 1.00 98.69 81 ALA A N 1
ATOM 611 C CA . ALA A 1 81 ? 10.736 -8.349 -4.268 1.00 98.69 81 ALA A CA 1
ATOM 612 C C . ALA A 1 81 ? 11.130 -7.148 -5.132 1.00 98.69 81 ALA A C 1
ATOM 614 O O . ALA A 1 81 ? 10.306 -6.264 -5.378 1.00 98.69 81 ALA A O 1
ATOM 615 N N . ILE A 1 82 ? 12.382 -7.104 -5.589 1.00 98.62 82 ILE A N 1
ATOM 616 C CA . ILE A 1 82 ? 12.855 -6.076 -6.521 1.00 98.62 82 ILE A CA 1
ATOM 617 C C . ILE A 1 82 ? 12.442 -6.510 -7.926 1.00 98.62 82 ILE A C 1
ATOM 619 O O . ILE A 1 82 ? 13.039 -7.419 -8.493 1.00 98.62 82 ILE A O 1
ATOM 623 N N . ASN A 1 83 ? 11.400 -5.893 -8.473 1.00 98.25 83 ASN A N 1
ATOM 624 C CA . ASN A 1 83 ? 10.931 -6.158 -9.829 1.00 98.25 83 ASN A CA 1
ATOM 625 C C . ASN A 1 83 ? 11.744 -5.325 -10.829 1.00 98.25 83 ASN A C 1
ATOM 627 O O . ASN A 1 83 ? 11.550 -4.109 -10.918 1.00 98.25 83 ASN A O 1
ATOM 631 N N . VAL A 1 84 ? 12.647 -5.993 -11.548 1.00 97.31 84 VAL A N 1
ATOM 632 C CA . VAL A 1 84 ? 13.604 -5.370 -12.468 1.00 97.31 84 VAL A CA 1
ATOM 633 C C . VAL A 1 84 ? 12.993 -5.191 -13.849 1.00 97.31 84 VAL A C 1
ATOM 635 O O . VAL A 1 84 ? 12.448 -6.127 -14.441 1.00 97.31 84 VAL A O 1
ATOM 638 N N . PHE A 1 85 ? 13.139 -3.984 -14.384 1.00 94.75 85 PHE A N 1
ATOM 639 C CA . PHE A 1 85 ? 12.794 -3.646 -15.757 1.00 94.75 85 PHE A CA 1
ATOM 640 C C . PHE A 1 85 ? 14.039 -3.540 -16.646 1.00 94.75 85 PHE A C 1
ATOM 642 O O . PHE A 1 85 ? 15.121 -3.264 -16.139 1.00 94.75 85 PHE A O 1
ATOM 649 N N . PRO A 1 86 ? 13.905 -3.696 -17.979 1.00 91.56 86 PRO A N 1
ATOM 650 C CA . PRO A 1 86 ? 15.046 -3.643 -18.902 1.00 91.56 86 PRO A CA 1
ATOM 651 C C . PRO A 1 86 ? 15.870 -2.347 -18.870 1.00 91.56 86 PRO A C 1
ATOM 653 O O . PRO A 1 86 ? 17.008 -2.346 -19.314 1.00 91.56 86 PRO A O 1
ATOM 656 N N . THR A 1 87 ? 15.288 -1.247 -18.389 1.00 91.44 87 THR A N 1
ATOM 657 C CA . THR A 1 87 ? 15.938 0.069 -18.280 1.00 91.44 87 THR A CA 1
ATOM 658 C C . THR A 1 87 ? 16.554 0.331 -16.905 1.00 91.44 87 THR A C 1
ATOM 660 O O . THR A 1 87 ? 17.031 1.435 -16.662 1.00 91.44 87 THR A O 1
ATOM 663 N N . ASP A 1 88 ? 16.446 -0.611 -15.968 1.00 96.25 88 ASP A N 1
ATOM 664 C CA . ASP A 1 88 ? 17.027 -0.458 -14.636 1.00 96.25 88 ASP A CA 1
ATOM 665 C C . ASP A 1 88 ? 18.532 -0.779 -14.686 1.00 96.25 88 ASP A C 1
ATOM 667 O O . ASP A 1 88 ? 18.963 -1.640 -15.453 1.00 96.25 88 ASP A O 1
ATOM 671 N N . HIS A 1 89 ? 19.329 -0.099 -13.860 1.00 97.69 89 HIS A N 1
ATOM 672 C CA . HIS A 1 89 ? 20.783 -0.279 -13.814 1.00 97.69 89 HIS A CA 1
ATOM 673 C C . HIS A 1 89 ? 21.184 -1.191 -12.650 1.00 97.69 89 HIS A C 1
ATOM 675 O O . HIS A 1 89 ? 20.613 -1.102 -11.560 1.00 97.69 89 HIS A O 1
ATOM 681 N N . ASP A 1 90 ? 22.204 -2.030 -12.848 1.00 97.81 90 ASP A N 1
ATOM 682 C CA . ASP A 1 90 ? 22.65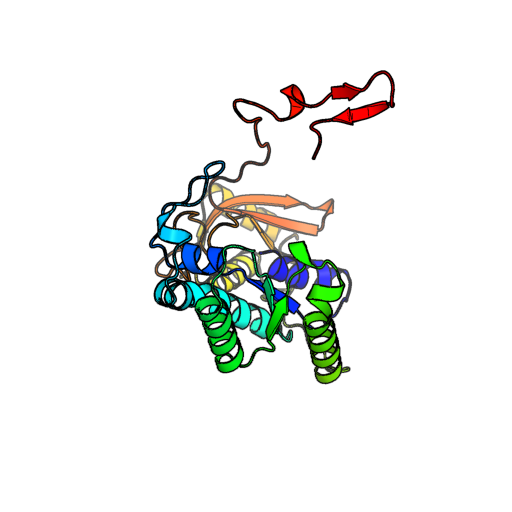4 -3.005 -11.841 1.00 97.81 90 ASP A CA 1
ATOM 683 C C . ASP A 1 90 ? 23.075 -2.349 -10.516 1.00 97.81 90 ASP A C 1
ATOM 685 O O . ASP A 1 90 ? 22.792 -2.882 -9.441 1.00 97.81 90 ASP A O 1
ATOM 689 N N . SER A 1 91 ? 23.695 -1.167 -10.574 1.00 98.31 91 SER A N 1
ATOM 690 C CA . SER A 1 91 ? 24.083 -0.388 -9.389 1.00 98.31 91 SER A CA 1
ATOM 691 C C . SER A 1 91 ? 22.876 0.009 -8.531 1.00 98.31 91 SER A C 1
ATOM 693 O O . SER A 1 91 ? 22.928 -0.029 -7.304 1.00 98.31 91 SER A O 1
ATOM 695 N N . GLU A 1 92 ? 21.759 0.342 -9.172 1.00 98.50 92 GLU A N 1
ATOM 696 C CA . GLU A 1 92 ? 20.518 0.748 -8.525 1.00 98.50 92 GLU A CA 1
ATOM 697 C C . GLU A 1 92 ? 19.808 -0.457 -7.917 1.00 98.50 92 GLU A C 1
ATOM 699 O O . GLU A 1 92 ? 19.281 -0.374 -6.808 1.00 98.50 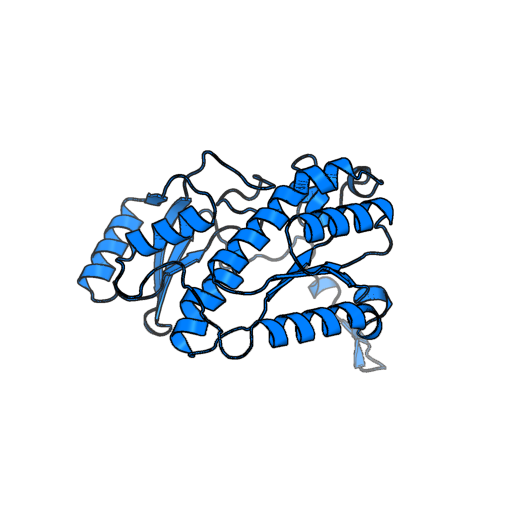92 GLU A O 1
ATOM 704 N N . VAL A 1 93 ? 19.834 -1.594 -8.615 1.00 98.50 93 VAL A N 1
ATOM 705 C CA . VAL A 1 93 ? 19.323 -2.871 -8.103 1.00 98.50 93 VAL A CA 1
ATOM 706 C C . VAL A 1 93 ? 20.099 -3.310 -6.863 1.00 98.50 93 VAL A C 1
ATOM 708 O O . VAL A 1 93 ? 19.477 -3.696 -5.867 1.00 98.50 93 VAL A O 1
ATOM 711 N N . GLU A 1 94 ? 21.431 -3.221 -6.883 1.00 98.50 94 GLU A N 1
ATOM 712 C CA . GLU A 1 94 ? 22.251 -3.594 -5.729 1.00 98.50 94 GLU A CA 1
ATOM 713 C C . GLU A 1 94 ? 22.066 -2.625 -4.554 1.00 98.50 94 GLU A C 1
ATOM 715 O O . GLU A 1 94 ? 21.988 -3.077 -3.413 1.00 98.50 94 GLU A O 1
ATOM 720 N N . GLU A 1 95 ? 21.876 -1.325 -4.801 1.00 98.62 95 GLU A N 1
ATOM 721 C CA . GLU A 1 95 ? 21.549 -0.363 -3.740 1.00 98.62 95 GLU A CA 1
ATOM 722 C C . GLU A 1 95 ? 20.234 -0.730 -3.031 1.00 98.62 95 GLU A C 1
ATOM 724 O O . GLU A 1 95 ? 20.186 -0.794 -1.803 1.00 98.62 95 GLU A O 1
ATOM 729 N N . VAL A 1 96 ? 19.161 -1.045 -3.772 1.00 98.56 96 VAL A N 1
ATOM 730 C CA . VAL A 1 96 ? 17.892 -1.474 -3.147 1.00 98.56 96 VAL A CA 1
ATOM 731 C C . VAL A 1 96 ? 18.082 -2.748 -2.333 1.00 98.56 96 VAL A C 1
ATOM 733 O O . VAL A 1 96 ? 17.511 -2.895 -1.249 1.00 98.56 96 VAL A O 1
ATOM 736 N N . ARG A 1 97 ? 18.885 -3.679 -2.850 1.00 98.38 97 ARG A N 1
ATOM 737 C CA . ARG A 1 97 ? 19.190 -4.938 -2.177 1.00 98.38 97 ARG A CA 1
ATOM 738 C C . ARG A 1 97 ? 19.962 -4.709 -0.875 1.00 98.38 97 ARG A C 1
ATOM 740 O O . ARG A 1 97 ? 19.608 -5.318 0.134 1.00 98.38 97 ARG A O 1
ATOM 747 N N . SER A 1 98 ? 20.969 -3.837 -0.885 1.00 98.44 98 SER A N 1
ATOM 748 C CA . SER A 1 98 ? 21.722 -3.416 0.303 1.00 98.44 98 SER A CA 1
ATOM 749 C C . SER A 1 98 ? 20.789 -2.793 1.341 1.00 98.44 98 SER A C 1
ATOM 751 O O . SER A 1 98 ? 20.706 -3.310 2.455 1.00 98.44 98 SER A O 1
ATOM 753 N N . ILE A 1 99 ? 19.975 -1.807 0.952 1.00 98.50 99 ILE A N 1
ATOM 754 C CA . ILE A 1 99 ? 19.032 -1.138 1.860 1.00 98.50 99 ILE A CA 1
ATOM 755 C C . ILE A 1 99 ? 18.042 -2.134 2.483 1.00 98.50 99 ILE A C 1
ATOM 757 O O . ILE A 1 99 ? 17.769 -2.083 3.683 1.00 98.50 99 ILE A O 1
ATOM 761 N N . ALA A 1 100 ? 17.497 -3.065 1.693 1.00 98.00 100 ALA A N 1
ATOM 762 C CA . ALA A 1 100 ? 16.575 -4.078 2.203 1.00 98.00 100 ALA A CA 1
ATOM 763 C C . ALA A 1 100 ? 17.245 -5.017 3.226 1.00 98.00 100 ALA A C 1
ATOM 765 O O . ALA A 1 100 ? 16.641 -5.330 4.256 1.00 98.00 100 ALA A O 1
ATOM 766 N N . ARG A 1 101 ? 18.495 -5.431 2.973 1.00 97.44 101 ARG A N 1
ATOM 767 C CA . ARG A 1 101 ? 19.277 -6.274 3.892 1.00 97.44 101 ARG A CA 1
ATOM 768 C C . ARG A 1 101 ? 19.645 -5.542 5.176 1.00 97.44 101 ARG A C 1
ATOM 770 O O . ARG A 1 101 ? 19.475 -6.110 6.250 1.00 97.44 101 ARG A O 1
ATOM 777 N N . GLU A 1 102 ? 20.093 -4.294 5.081 1.00 98.06 102 GLU A N 1
ATOM 778 C CA . GLU A 1 102 ? 20.393 -3.441 6.240 1.00 98.06 102 GLU A CA 1
ATOM 779 C C . GLU A 1 102 ? 19.150 -3.201 7.098 1.00 98.06 102 GLU A C 1
ATOM 781 O O . GLU A 1 102 ? 19.213 -3.205 8.325 1.00 98.06 102 GLU A O 1
ATOM 786 N N . ALA A 1 103 ? 17.984 -3.096 6.459 1.00 97.19 103 ALA A N 1
ATOM 787 C CA . ALA A 1 103 ? 16.702 -3.039 7.143 1.00 97.19 103 ALA A CA 1
ATOM 788 C C . ALA A 1 103 ? 16.263 -4.383 7.748 1.00 97.19 103 ALA A C 1
ATOM 790 O O . ALA A 1 103 ? 15.162 -4.446 8.304 1.00 97.19 103 ALA A O 1
ATOM 791 N N . GLY A 1 104 ? 17.051 -5.457 7.617 1.00 95.62 104 GLY A N 1
ATOM 792 C CA . GLY A 1 104 ? 16.764 -6.797 8.133 1.00 95.62 104 GLY A CA 1
ATOM 793 C C . GLY A 1 104 ? 15.620 -7.507 7.409 1.00 95.62 104 GLY A C 1
ATOM 794 O O . GLY A 1 104 ? 14.852 -8.234 8.040 1.00 95.62 104 GLY A O 1
ATOM 795 N N . ALA A 1 105 ? 15.404 -7.224 6.123 1.00 96.12 105 ALA A N 1
ATOM 796 C CA . ALA A 1 105 ? 14.403 -7.906 5.308 1.00 96.12 105 ALA A CA 1
ATOM 797 C C . ALA A 1 105 ? 15.069 -8.871 4.322 1.00 96.12 105 ALA A C 1
ATOM 799 O O . ALA A 1 105 ? 16.115 -8.576 3.740 1.00 96.12 105 ALA A O 1
ATOM 800 N N . ARG A 1 106 ? 14.421 -10.017 4.087 1.00 96.31 106 ARG A N 1
ATOM 801 C CA . ARG A 1 106 ? 14.761 -10.874 2.946 1.00 96.31 106 ARG A CA 1
ATOM 802 C C . ARG A 1 106 ? 14.526 -10.102 1.663 1.00 96.31 106 ARG A C 1
ATOM 804 O O . ARG A 1 106 ? 13.558 -9.351 1.576 1.00 96.31 106 ARG A O 1
ATOM 811 N N . VAL A 1 107 ? 15.375 -10.312 0.668 1.00 98.06 107 VAL A N 1
ATOM 812 C CA . VAL A 1 107 ? 15.262 -9.627 -0.615 1.00 98.06 107 VAL A CA 1
ATOM 813 C C . VAL A 1 107 ? 15.582 -10.571 -1.762 1.00 98.06 107 VAL A C 1
ATOM 815 O O . VAL A 1 107 ? 16.585 -11.279 -1.723 1.00 98.06 107 VAL A O 1
ATOM 818 N N . ALA A 1 108 ? 14.731 -10.559 -2.782 1.00 98.25 108 ALA A N 1
ATOM 819 C CA . ALA A 1 108 ? 14.918 -11.296 -4.021 1.00 98.25 108 ALA A CA 1
ATOM 820 C C . ALA A 1 108 ? 14.801 -10.346 -5.215 1.00 98.25 108 ALA A C 1
ATOM 822 O O . ALA A 1 108 ? 13.901 -9.503 -5.276 1.00 98.25 108 ALA A O 1
ATOM 823 N N . VAL A 1 109 ? 15.716 -10.491 -6.171 1.00 98.06 109 VAL A N 1
ATOM 824 C CA . VAL A 1 109 ? 15.651 -9.792 -7.457 1.00 98.06 109 VAL A CA 1
ATOM 825 C C . VAL A 1 109 ? 14.824 -10.643 -8.409 1.00 98.06 109 VAL A C 1
ATOM 827 O O . VAL A 1 109 ? 15.035 -11.847 -8.501 1.00 98.06 109 VAL A O 1
ATOM 830 N N . CYS A 1 110 ? 13.845 -10.027 -9.061 1.00 97.38 110 CYS A N 1
ATOM 831 C CA . CYS A 1 110 ? 12.814 -10.718 -9.821 1.00 97.38 110 CYS A CA 1
ATOM 832 C C . CYS A 1 110 ? 12.733 -10.162 -11.244 1.00 97.38 110 CYS A C 1
ATOM 834 O O . CYS A 1 110 ? 12.737 -8.946 -11.441 1.00 97.38 110 CYS A O 1
ATOM 836 N N . HIS A 1 111 ? 12.553 -11.055 -12.218 1.00 97.06 111 HIS A N 1
ATOM 837 C CA . HIS A 1 111 ? 12.389 -10.718 -13.637 1.00 97.06 111 HIS A CA 1
ATOM 838 C C . HIS A 1 111 ? 11.067 -11.262 -14.217 1.00 97.06 111 HIS A C 1
ATOM 840 O O . HIS A 1 111 ? 11.085 -11.973 -15.224 1.00 97.06 111 HIS A O 1
ATOM 846 N N . PRO A 1 112 ? 9.899 -10.961 -13.615 1.00 93.94 112 PRO A N 1
ATOM 847 C CA . PRO A 1 112 ? 8.626 -11.553 -14.031 1.00 93.94 112 PRO A CA 1
ATOM 848 C C . PRO A 1 112 ? 8.223 -11.159 -15.456 1.00 93.94 112 PRO A C 1
ATOM 850 O O . PRO A 1 112 ? 7.615 -11.957 -16.162 1.00 93.94 112 PRO A O 1
ATOM 853 N N . VAL A 1 113 ? 8.570 -9.943 -15.893 1.00 90.38 113 VAL A N 1
ATOM 854 C CA . VAL A 1 113 ? 8.204 -9.432 -17.224 1.00 90.38 113 VAL A CA 1
ATOM 855 C C . VAL A 1 113 ? 8.980 -10.144 -18.331 1.00 90.38 113 VAL A C 1
ATOM 857 O O . VAL A 1 113 ? 8.400 -10.494 -19.351 1.00 90.38 113 VAL A O 1
ATOM 860 N N . THR A 1 114 ? 10.283 -10.363 -18.142 1.00 94.25 114 THR A N 1
ATOM 861 C CA . THR A 1 114 ? 11.163 -10.906 -19.190 1.00 94.25 114 THR A CA 1
ATOM 862 C C . THR A 1 114 ? 11.360 -12.416 -19.096 1.00 94.25 114 THR A C 1
ATOM 864 O O . THR A 1 114 ? 11.669 -13.043 -20.104 1.00 94.25 114 THR A O 1
ATOM 867 N N . ARG A 1 115 ? 11.191 -13.014 -17.908 1.00 95.12 115 ARG A N 1
ATOM 868 C CA . ARG A 1 115 ? 11.461 -14.440 -17.647 1.00 95.12 115 ARG A CA 1
ATOM 869 C C . ARG A 1 115 ? 10.300 -15.183 -16.979 1.00 95.12 115 ARG A C 1
ATOM 871 O O . ARG A 1 115 ? 10.462 -16.334 -16.578 1.00 95.12 115 ARG A O 1
ATOM 878 N N . GLY A 1 116 ? 9.133 -14.554 -16.835 1.00 94.56 116 GLY A N 1
ATOM 879 C CA . GLY A 1 116 ? 7.952 -15.189 -16.247 1.00 94.56 116 GLY A CA 1
ATOM 880 C C . GLY A 1 116 ? 8.221 -15.768 -14.853 1.00 94.56 116 GLY A C 1
ATOM 881 O O . GLY A 1 116 ? 8.923 -15.169 -14.039 1.00 94.56 116 GLY A O 1
ATOM 882 N N . GLY A 1 117 ? 7.670 -16.954 -14.580 1.00 95.44 117 GLY A N 1
ATOM 883 C CA . GLY A 1 117 ? 7.836 -17.634 -13.289 1.00 95.44 117 GLY A CA 1
ATOM 884 C C . GLY A 1 117 ? 9.277 -18.060 -12.981 1.00 95.44 117 GLY A C 1
ATOM 885 O O . GLY A 1 117 ? 9.679 -18.027 -11.821 1.00 95.44 117 GLY A O 1
ATOM 886 N N . GLU A 1 118 ? 10.073 -18.392 -14.003 1.00 97.31 118 GLU A N 1
ATOM 887 C CA . GLU A 1 118 ? 11.488 -18.757 -13.836 1.00 97.31 118 GLU A CA 1
ATOM 888 C C . GLU A 1 118 ? 12.297 -17.589 -13.254 1.00 97.31 118 GLU A C 1
ATOM 890 O O . GLU A 1 118 ? 13.147 -17.775 -12.387 1.00 97.31 118 GLU A O 1
ATOM 895 N N . GLY A 1 119 ? 11.960 -16.358 -13.652 1.00 96.94 119 GLY A N 1
ATOM 896 C CA . GLY A 1 119 ? 12.551 -15.132 -13.115 1.00 96.94 119 GLY A CA 1
ATOM 897 C C . GLY A 1 119 ? 12.191 -14.818 -11.659 1.00 96.94 119 GLY A C 1
ATOM 898 O O . GLY A 1 119 ? 12.616 -13.775 -11.167 1.00 96.94 119 GLY A O 1
ATOM 899 N N . CYS A 1 120 ? 11.402 -15.661 -10.986 1.00 97.81 120 CYS A N 1
ATOM 900 C CA . CYS A 1 120 ? 10.899 -15.442 -9.627 1.00 97.81 120 CYS A CA 1
ATOM 901 C C . CYS A 1 120 ? 11.228 -16.593 -8.657 1.00 97.81 120 CYS A C 1
ATOM 903 O O . CYS A 1 120 ? 10.699 -16.615 -7.545 1.00 97.81 120 CYS A O 1
ATOM 905 N N . LEU A 1 121 ? 12.080 -17.551 -9.041 1.00 98.12 121 LEU A N 1
ATOM 906 C CA . LEU A 1 121 ? 12.407 -18.716 -8.203 1.00 98.12 121 LEU A CA 1
ATOM 907 C C . LEU A 1 121 ? 13.085 -18.335 -6.875 1.00 98.12 121 LEU A C 1
ATOM 909 O O . LEU A 1 121 ? 12.763 -18.909 -5.831 1.00 98.12 121 LEU A O 1
ATOM 913 N N . ASP A 1 122 ? 13.951 -17.321 -6.889 1.00 97.56 122 ASP A N 1
ATOM 914 C CA . ASP A 1 122 ? 14.601 -16.811 -5.676 1.00 97.56 122 ASP A CA 1
ATOM 915 C C . ASP A 1 122 ? 13.581 -16.182 -4.720 1.00 97.56 122 ASP A C 1
ATOM 917 O O . ASP A 1 122 ? 13.631 -16.399 -3.509 1.00 97.56 122 ASP A O 1
ATOM 921 N N . LEU A 1 123 ? 12.596 -15.456 -5.263 1.00 98.31 123 LEU A N 1
ATOM 922 C CA . LEU A 1 123 ? 11.492 -14.910 -4.475 1.00 98.31 123 LEU A CA 1
ATOM 923 C C . LEU A 1 123 ? 10.643 -16.027 -3.871 1.00 98.31 123 LEU A C 1
ATOM 925 O O . LEU A 1 123 ? 10.308 -15.961 -2.690 1.00 98.31 123 LEU A O 1
ATOM 929 N N . ALA A 1 124 ? 10.309 -17.053 -4.655 1.00 98.00 124 ALA A N 1
ATOM 930 C CA . ALA A 1 124 ? 9.548 -18.196 -4.163 1.00 98.00 124 ALA A CA 1
ATOM 931 C C . ALA A 1 124 ? 10.272 -18.882 -2.993 1.00 98.00 124 ALA A C 1
ATOM 933 O O . ALA A 1 124 ? 9.659 -19.144 -1.958 1.00 98.00 124 ALA A O 1
ATOM 934 N N . SER A 1 125 ? 11.584 -19.089 -3.121 1.00 97.81 125 SER A N 1
ATOM 935 C CA . SER A 1 125 ? 12.424 -19.665 -2.064 1.00 97.81 125 SER A CA 1
ATOM 936 C C . SER A 1 125 ? 12.436 -18.787 -0.809 1.00 97.81 125 SER A C 1
ATOM 938 O O . SER A 1 125 ? 12.151 -19.276 0.285 1.00 97.81 125 SER A O 1
ATOM 940 N N . ALA A 1 126 ? 12.643 -17.475 -0.964 1.00 97.31 126 ALA A N 1
ATOM 941 C CA . ALA A 1 126 ? 12.641 -16.524 0.148 1.00 97.31 126 ALA A CA 1
ATOM 942 C C . ALA A 1 126 ? 11.290 -16.460 0.885 1.00 97.31 126 ALA A C 1
ATOM 944 O O . ALA A 1 126 ? 11.256 -16.305 2.107 1.00 97.31 126 ALA A O 1
ATOM 945 N N . VAL A 1 127 ? 10.170 -16.595 0.164 1.00 97.31 127 VAL A N 1
ATOM 946 C CA . VAL A 1 127 ? 8.826 -16.660 0.762 1.00 97.31 127 VAL A CA 1
ATOM 947 C C . VAL A 1 127 ? 8.632 -17.960 1.536 1.00 97.31 127 VAL A C 1
ATOM 949 O O . VAL A 1 127 ? 8.144 -17.920 2.663 1.00 97.31 127 VAL A O 1
ATOM 952 N N . VAL A 1 128 ? 9.037 -19.104 0.976 1.00 96.50 128 VAL A N 1
ATOM 953 C CA . VAL A 1 128 ? 8.959 -20.399 1.672 1.00 96.50 128 VAL A CA 1
ATOM 954 C C . VAL A 1 128 ? 9.763 -20.368 2.972 1.00 96.50 128 VAL A C 1
ATOM 956 O O . VAL A 1 128 ? 9.272 -20.821 4.005 1.00 96.50 128 VAL A O 1
ATOM 959 N N . GLU A 1 129 ? 10.971 -19.810 2.946 1.00 94.94 129 GLU A N 1
ATOM 960 C CA . GLU A 1 129 ? 11.800 -19.637 4.141 1.00 94.94 129 GLU A CA 1
ATOM 961 C C . GLU A 1 129 ? 11.149 -18.714 5.172 1.00 94.94 129 GLU A C 1
ATOM 963 O O . GLU A 1 129 ? 11.070 -19.077 6.343 1.00 94.94 129 GLU A O 1
ATOM 968 N N . ALA A 1 130 ? 10.622 -17.562 4.742 1.00 93.69 130 ALA A N 1
ATOM 969 C CA . ALA A 1 130 ? 9.919 -16.643 5.634 1.00 93.69 130 ALA A CA 1
ATOM 970 C C . ALA A 1 130 ? 8.720 -17.319 6.319 1.00 93.69 130 ALA A C 1
ATOM 972 O O . ALA A 1 130 ? 8.537 -17.170 7.523 1.00 93.69 130 ALA A O 1
ATOM 973 N N . CYS A 1 131 ? 7.935 -18.106 5.579 1.00 93.25 131 CYS A N 1
ATOM 974 C CA . CYS A 1 131 ? 6.815 -18.855 6.147 1.00 93.25 131 CYS A CA 1
ATOM 975 C C . CYS A 1 131 ? 7.271 -19.923 7.155 1.00 93.25 131 CYS A C 1
ATOM 977 O O . CYS A 1 131 ? 6.619 -20.103 8.182 1.00 93.25 131 CYS A O 1
ATOM 979 N N . ARG A 1 132 ? 8.385 -20.620 6.887 1.00 91.44 132 ARG A N 1
ATOM 980 C CA . ARG A 1 132 ? 8.939 -21.641 7.794 1.00 91.44 132 ARG A CA 1
ATOM 981 C C . ARG A 1 132 ? 9.434 -21.050 9.110 1.00 91.44 132 ARG A C 1
ATOM 983 O O . ARG A 1 132 ? 9.224 -21.665 10.147 1.00 91.44 132 ARG A O 1
ATOM 990 N N . GLU A 1 133 ? 10.074 -19.885 9.071 1.00 85.88 133 GLU A N 1
ATOM 991 C CA . GLU A 1 133 ? 10.549 -19.207 10.283 1.00 85.88 133 GLU A CA 1
ATOM 992 C C . GLU A 1 133 ? 9.412 -18.703 11.162 1.00 85.88 133 GLU A C 1
ATOM 994 O O . GLU A 1 133 ? 9.508 -18.784 12.384 1.00 85.88 133 GLU A O 1
ATOM 999 N N . THR A 1 134 ? 8.332 -18.207 10.555 1.00 82.69 134 THR A N 1
ATOM 1000 C CA . THR A 1 134 ? 7.152 -17.788 11.314 1.00 82.69 134 THR A CA 1
ATOM 1001 C C . THR A 1 134 ? 6.490 -18.987 12.013 1.00 82.69 134 THR A C 1
ATOM 1003 O O . THR A 1 134 ? 6.029 -18.856 13.149 1.00 82.69 134 THR A O 1
ATOM 1006 N N . GLY A 1 135 ? 6.482 -20.164 11.371 1.00 75.44 135 GLY A N 1
ATOM 1007 C CA . GLY A 1 135 ? 5.947 -21.403 11.943 1.00 75.44 135 GLY A CA 1
ATOM 1008 C C . GLY A 1 135 ? 4.502 -21.257 12.438 1.00 75.44 135 GLY A C 1
ATOM 1009 O O . GLY A 1 135 ? 3.710 -20.523 11.848 1.00 75.44 135 GLY A O 1
ATOM 1010 N N . ASP A 1 136 ? 4.177 -21.922 13.550 1.00 70.31 136 ASP A N 1
ATOM 1011 C CA . ASP A 1 136 ? 2.855 -21.852 14.200 1.00 70.31 136 ASP A CA 1
ATOM 1012 C C . ASP A 1 136 ? 2.677 -20.607 15.093 1.00 70.31 136 ASP A C 1
ATOM 1014 O O . ASP A 1 136 ? 1.597 -20.363 15.626 1.00 70.31 136 ASP A O 1
ATOM 1018 N N . ALA A 1 137 ? 3.719 -19.785 15.256 1.00 62.28 137 ALA A N 1
ATOM 1019 C CA . ALA A 1 137 ? 3.716 -18.603 16.120 1.00 62.28 137 ALA A CA 1
ATOM 1020 C C . ALA A 1 137 ? 3.132 -17.348 15.437 1.00 62.28 137 ALA A C 1
ATOM 1022 O O . ALA A 1 137 ? 3.481 -16.221 15.801 1.00 62.28 137 ALA A O 1
ATOM 1023 N N . VAL A 1 138 ? 2.256 -17.514 14.435 1.00 71.44 138 VAL A N 1
ATOM 1024 C CA . VAL A 1 138 ? 1.678 -16.390 13.683 1.00 71.44 138 VAL A CA 1
ATOM 1025 C C . VAL A 1 138 ? 0.770 -15.566 14.598 1.00 71.44 138 VAL A C 1
ATOM 1027 O O . VAL A 1 138 ? -0.378 -15.922 14.852 1.00 71.44 138 VAL A O 1
ATOM 1030 N N . SER A 1 139 ? 1.270 -14.423 15.063 1.00 78.81 139 SER A N 1
ATOM 1031 C CA . SER A 1 139 ? 0.483 -13.429 15.790 1.00 78.81 139 SER A CA 1
ATOM 1032 C C . SER A 1 139 ? 0.336 -12.184 14.925 1.00 78.81 139 SER A C 1
ATOM 1034 O O . SER A 1 139 ? 1.260 -11.378 14.798 1.00 78.81 139 SER A O 1
ATOM 1036 N N . ILE A 1 140 ? -0.839 -12.041 14.307 1.00 89.25 140 ILE A N 1
ATOM 1037 C CA . ILE A 1 140 ? -1.236 -10.774 13.696 1.00 89.25 140 ILE A CA 1
ATOM 1038 C C . ILE A 1 140 ? -1.488 -9.769 14.817 1.00 89.25 140 ILE A C 1
ATOM 1040 O O . ILE A 1 140 ? -2.160 -10.083 15.798 1.00 89.25 140 ILE A O 1
ATOM 1044 N N . ARG A 1 141 ? -1.029 -8.536 14.619 1.00 92.50 141 ARG A N 1
ATOM 1045 C CA . ARG A 1 141 ? -1.382 -7.391 15.459 1.00 92.50 141 ARG A CA 1
ATOM 1046 C C . ARG A 1 141 ? -2.163 -6.351 14.655 1.00 92.50 141 ARG A C 1
ATOM 1048 O O . ARG A 1 141 ? -1.525 -5.586 13.932 1.00 92.50 141 ARG A O 1
ATOM 1055 N N . PRO A 1 142 ? -3.505 -6.329 14.730 1.00 94.19 142 PRO A N 1
ATOM 1056 C CA . PRO A 1 142 ? -4.307 -5.257 14.147 1.00 94.19 142 PRO A CA 1
ATOM 1057 C C . PRO A 1 142 ? -3.866 -3.874 14.643 1.00 94.19 142 PRO A C 1
ATOM 1059 O O . PRO A 1 142 ? -3.269 -3.739 15.712 1.00 94.19 142 PRO A O 1
ATOM 1062 N N . VAL A 1 143 ? -4.149 -2.828 13.869 1.00 96.50 143 VAL A N 1
ATOM 1063 C CA . VAL A 1 143 ? -3.794 -1.442 14.235 1.00 96.50 143 VAL A CA 1
ATOM 1064 C C . VAL A 1 143 ? -4.598 -0.955 15.435 1.00 96.50 143 VAL A C 1
ATOM 1066 O O . VAL A 1 143 ? -4.130 -0.095 16.181 1.00 96.50 143 VAL A O 1
ATOM 1069 N N . TYR A 1 144 ? -5.809 -1.472 15.599 1.00 96.31 144 TYR A N 1
ATOM 1070 C CA . TYR A 1 144 ? -6.766 -1.086 16.623 1.00 96.31 144 TYR A CA 1
ATOM 1071 C C . TYR A 1 144 ? -7.512 -2.309 17.150 1.00 96.31 144 TYR A C 1
ATOM 1073 O O . TYR A 1 144 ? -7.605 -3.331 16.472 1.00 96.31 144 TYR A O 1
ATOM 1081 N N . GLU A 1 145 ? -8.065 -2.174 18.350 1.00 94.19 145 GLU A N 1
ATOM 1082 C CA . GLU A 1 145 ? -8.875 -3.214 18.974 1.00 94.19 145 GLU A CA 1
ATOM 1083 C C . GLU A 1 145 ? -10.332 -3.111 18.487 1.00 94.19 145 GLU A C 1
ATOM 1085 O O . GLU A 1 145 ? -10.794 -2.013 18.140 1.00 94.19 145 GLU A O 1
ATOM 1090 N N . PRO A 1 146 ? -11.093 -4.218 18.449 1.00 90.31 146 PRO A N 1
ATOM 1091 C CA . PRO A 1 146 ? -12.501 -4.196 18.052 1.00 90.31 146 PRO A CA 1
ATOM 1092 C C . PRO A 1 146 ? -13.358 -3.225 18.879 1.00 90.31 146 PRO A C 1
ATOM 1094 O O . PRO A 1 146 ? -14.266 -2.590 18.332 1.00 90.31 146 PRO A O 1
ATOM 1097 N N . GLU A 1 147 ? -13.042 -3.078 20.166 1.00 93.12 147 GLU A N 1
ATOM 1098 C CA . GLU A 1 147 ? -13.769 -2.258 21.140 1.00 93.12 147 GLU A CA 1
ATOM 1099 C C . GLU A 1 147 ? -13.426 -0.765 21.063 1.00 93.12 147 GLU A C 1
ATOM 1101 O O . GLU A 1 147 ? -14.126 0.044 21.672 1.00 93.12 147 GLU A O 1
ATOM 1106 N N . ASP A 1 148 ? -12.372 -0.384 20.331 1.00 97.25 148 ASP A N 1
ATOM 1107 C CA . ASP A 1 148 ? -12.038 1.026 20.135 1.00 97.25 148 ASP A CA 1
ATOM 1108 C C . ASP A 1 148 ? -13.205 1.761 19.449 1.00 97.25 148 ASP A C 1
ATOM 1110 O O . ASP A 1 148 ? -13.808 1.257 18.494 1.00 97.25 148 ASP A O 1
ATOM 1114 N N . ASP A 1 149 ? -13.481 2.995 19.879 1.00 97.81 149 ASP A N 1
ATOM 1115 C CA . ASP A 1 149 ? -14.429 3.856 19.170 1.00 97.81 149 ASP A CA 1
ATOM 1116 C C . ASP A 1 149 ? -13.917 4.213 17.759 1.00 97.81 149 ASP A C 1
ATOM 1118 O O . ASP A 1 149 ? -12.718 4.146 17.446 1.00 97.81 149 ASP A O 1
ATOM 1122 N N . LEU A 1 150 ? -14.826 4.618 16.872 1.00 98.25 150 LEU A N 1
ATOM 1123 C CA . LEU A 1 150 ? -14.520 4.905 15.472 1.00 98.25 150 LEU A CA 1
ATOM 1124 C C . LEU A 1 150 ? -13.426 5.970 15.331 1.00 98.25 150 LEU A C 1
ATOM 1126 O O . LEU A 1 150 ? -12.580 5.871 14.442 1.00 98.25 150 LEU A O 1
ATOM 1130 N N . ARG A 1 151 ? -13.395 6.989 16.197 1.00 98.31 151 ARG A N 1
ATOM 1131 C CA . ARG A 1 151 ? -12.401 8.075 16.115 1.00 98.31 151 ARG A CA 1
ATOM 1132 C C . ARG A 1 151 ? -11.013 7.602 16.524 1.00 98.31 151 ARG A C 1
ATOM 1134 O O . ARG A 1 151 ? -10.024 8.023 15.919 1.00 98.31 151 ARG A O 1
ATOM 1141 N N . THR A 1 152 ? -10.940 6.720 17.508 1.00 98.38 152 THR A N 1
ATOM 1142 C CA . THR A 1 152 ? -9.721 6.073 17.985 1.00 98.38 152 THR A CA 1
ATOM 1143 C C . THR A 1 152 ? -9.161 5.171 16.897 1.00 98.38 152 THR A C 1
ATOM 1145 O O . THR A 1 152 ? -7.996 5.329 16.525 1.00 98.38 152 THR A O 1
ATOM 1148 N N . LYS A 1 153 ? -10.003 4.331 16.282 1.00 98.38 153 LYS A N 1
ATOM 1149 C CA . LYS A 1 153 ? -9.627 3.501 15.126 1.00 98.38 153 LYS A CA 1
ATOM 1150 C C . LYS A 1 153 ? -9.062 4.350 13.983 1.00 98.38 153 LYS A C 1
ATOM 1152 O O . LYS A 1 153 ? -7.960 4.092 13.499 1.00 98.38 153 LYS A O 1
ATOM 1157 N N . ILE A 1 154 ? -9.758 5.427 13.600 1.00 98.44 154 ILE A N 1
ATOM 1158 C CA . ILE A 1 154 ? -9.304 6.351 12.543 1.00 98.44 154 ILE A CA 1
ATOM 1159 C C . ILE A 1 154 ? -7.963 6.996 12.905 1.00 98.44 154 ILE A C 1
ATOM 1161 O O . ILE A 1 154 ? -7.079 7.093 12.053 1.00 98.44 154 ILE A O 1
ATOM 1165 N N . SER A 1 155 ? -7.789 7.417 14.158 1.00 98.44 155 SER A N 1
ATOM 1166 C CA . SER A 1 155 ? -6.561 8.068 14.625 1.00 98.44 155 SER A CA 1
ATOM 1167 C C . SER A 1 155 ? -5.369 7.109 14.634 1.00 98.44 155 SER A C 1
ATOM 1169 O O . SER A 1 155 ? -4.285 7.492 14.195 1.00 98.44 155 SER A O 1
ATOM 1171 N N . LYS A 1 156 ? -5.564 5.849 15.044 1.00 98.44 156 LYS A N 1
ATOM 1172 C CA . LYS A 1 156 ? -4.528 4.805 14.993 1.00 98.44 156 LYS A CA 1
ATOM 1173 C C . LYS A 1 156 ? -4.108 4.503 13.546 1.00 98.44 156 LYS A C 1
ATOM 1175 O O . LYS A 1 156 ? -2.912 4.471 13.249 1.00 98.44 156 LYS A O 1
ATOM 1180 N N . VAL A 1 157 ? -5.063 4.400 12.614 1.00 98.00 157 VAL A N 1
ATOM 1181 C CA . VAL A 1 157 ? -4.765 4.234 11.176 1.00 98.00 157 VAL A CA 1
ATOM 1182 C C . VAL A 1 157 ? -4.062 5.471 10.594 1.00 98.00 157 VAL A C 1
ATOM 1184 O O . VAL A 1 157 ? -3.130 5.341 9.800 1.00 98.00 157 VAL A O 1
ATOM 1187 N N . ALA A 1 158 ? -4.445 6.682 11.004 1.00 97.94 158 ALA A N 1
ATOM 1188 C CA . ALA A 1 158 ? -3.763 7.908 10.591 1.00 97.94 158 ALA A CA 1
ATOM 1189 C C . ALA A 1 158 ? -2.306 7.954 11.090 1.00 97.94 158 ALA A C 1
ATOM 1191 O O . ALA A 1 158 ? -1.400 8.277 10.318 1.00 97.94 158 ALA A O 1
ATOM 1192 N N . ALA A 1 159 ? -2.060 7.555 12.341 1.00 97.94 159 ALA A N 1
ATOM 1193 C CA . ALA A 1 159 ? -0.719 7.458 12.915 1.00 97.94 159 ALA A CA 1
ATOM 1194 C C . ALA A 1 159 ? 0.146 6.401 12.204 1.00 97.94 159 ALA A C 1
ATOM 1196 O O . ALA A 1 159 ? 1.330 6.640 11.954 1.00 97.94 159 ALA A O 1
ATOM 1197 N N . LEU A 1 160 ? -0.441 5.271 11.782 1.00 97.56 160 LEU A N 1
ATOM 1198 C CA . LEU A 1 160 ? 0.245 4.276 10.948 1.00 97.56 160 LEU A CA 1
ATOM 1199 C C . LEU A 1 160 ? 0.794 4.906 9.655 1.00 97.56 160 LEU A C 1
ATOM 1201 O O . LEU A 1 160 ? 1.923 4.620 9.243 1.00 97.56 160 LEU A O 1
ATOM 1205 N N . TYR A 1 161 ? 0.014 5.798 9.037 1.00 96.88 161 TYR A N 1
ATOM 1206 C CA . TYR A 1 161 ? 0.424 6.557 7.853 1.00 96.88 161 TYR A CA 1
ATOM 1207 C C . TYR A 1 161 ? 1.453 7.658 8.145 1.00 96.88 161 TYR A C 1
ATOM 1209 O O . TYR A 1 161 ? 2.081 8.146 7.207 1.00 96.88 161 TYR A O 1
ATOM 1217 N N . GLY A 1 162 ? 1.671 8.009 9.414 1.00 97.00 162 GLY A N 1
ATOM 1218 C CA . GLY A 1 162 ? 2.565 9.088 9.835 1.00 97.00 162 GLY A CA 1
ATOM 1219 C C . GLY A 1 162 ? 1.896 10.461 9.896 1.00 97.00 162 GLY A C 1
ATOM 1220 O O . GLY A 1 162 ? 2.588 11.460 9.740 1.00 97.00 162 GLY A O 1
ATOM 1221 N N . ALA A 1 163 ? 0.571 10.518 10.067 1.00 97.94 163 ALA A N 1
ATOM 1222 C CA . ALA A 1 163 ? -0.131 11.771 10.332 1.00 97.94 163 ALA A CA 1
ATOM 1223 C C . ALA A 1 163 ? 0.047 12.206 11.795 1.00 97.94 163 ALA A C 1
ATOM 1225 O O . ALA A 1 163 ? 0.008 11.370 12.697 1.00 97.94 163 ALA A O 1
ATOM 1226 N N . ASP A 1 164 ? 0.105 13.515 12.033 1.00 98.06 164 ASP A N 1
ATOM 1227 C CA . ASP A 1 164 ? 0.159 14.109 13.380 1.00 98.06 164 ASP A CA 1
ATOM 1228 C C . ASP A 1 164 ? -1.224 14.171 14.057 1.00 98.06 164 ASP A C 1
ATOM 1230 O O . ASP A 1 164 ? -1.370 14.579 15.210 1.00 98.06 164 ASP A O 1
ATOM 1234 N N . GLY A 1 165 ? -2.278 13.816 13.322 1.00 97.94 165 GLY A N 1
ATOM 1235 C CA . GLY A 1 165 ? -3.647 13.794 13.812 1.00 97.94 165 GLY A CA 1
ATOM 1236 C C . GLY A 1 165 ? -4.670 13.700 12.690 1.00 97.94 165 GLY A C 1
ATOM 1237 O O . GLY A 1 165 ? -4.337 13.461 11.526 1.00 97.94 165 GLY A O 1
ATOM 1238 N N . VAL A 1 166 ? -5.933 13.897 13.058 1.00 98.50 166 VAL A N 1
ATOM 1239 C CA . VAL A 1 166 ? -7.085 13.787 12.161 1.00 98.50 166 VAL A CA 1
ATOM 1240 C C . VAL A 1 166 ? -7.941 15.036 12.300 1.00 98.50 166 VAL A C 1
ATOM 1242 O O . VAL A 1 166 ? -8.212 15.478 13.416 1.00 98.50 166 VAL A O 1
ATOM 1245 N N . ASP A 1 167 ? -8.374 15.581 11.170 1.00 98.00 167 ASP A N 1
ATOM 1246 C CA . ASP A 1 167 ? -9.280 16.724 11.114 1.00 98.00 167 ASP A CA 1
ATOM 1247 C C . ASP A 1 167 ? -10.606 16.286 10.508 1.00 98.00 167 ASP A C 1
ATOM 1249 O O . ASP A 1 167 ? -10.636 15.648 9.458 1.00 98.00 167 ASP A O 1
ATOM 1253 N N . TYR A 1 168 ? -11.711 16.632 11.163 1.00 97.88 168 TYR A N 1
ATOM 1254 C CA . TYR A 1 168 ? -13.051 16.214 10.760 1.00 97.88 168 TYR A CA 1
ATOM 1255 C C . TYR A 1 168 ? -13.868 17.417 10.304 1.00 97.88 168 TYR A C 1
ATOM 1257 O O . TYR A 1 168 ? -13.907 18.447 10.978 1.00 97.88 168 TYR A O 1
ATOM 1265 N N . THR A 1 169 ? -14.595 17.275 9.198 1.00 97.19 169 THR A N 1
ATOM 1266 C CA . THR A 1 169 ? -15.677 18.217 8.889 1.00 97.19 169 THR A CA 1
ATOM 1267 C C . THR A 1 169 ? -16.805 18.071 9.911 1.00 97.19 169 THR A C 1
ATOM 1269 O O . THR A 1 169 ? -17.024 16.995 10.475 1.00 97.19 169 THR A O 1
ATOM 1272 N N . SER A 1 170 ? -17.584 19.136 10.127 1.00 97.44 170 SER A N 1
ATOM 1273 C CA . SER A 1 170 ? -18.733 19.084 11.043 1.00 97.44 170 SER A CA 1
ATOM 1274 C C . SER A 1 170 ? -19.755 18.014 10.639 1.00 97.44 170 SER A C 1
ATOM 1276 O O . SER A 1 170 ? -20.339 17.372 11.507 1.00 97.44 170 SER A O 1
ATOM 1278 N N . ALA A 1 171 ? -19.945 17.791 9.334 1.00 96.25 171 ALA A N 1
ATOM 1279 C CA . ALA A 1 171 ? -20.830 16.750 8.815 1.00 96.25 171 ALA A CA 1
ATOM 1280 C C . ALA A 1 171 ? -20.304 15.340 9.129 1.00 96.25 171 ALA A C 1
ATOM 1282 O O . ALA A 1 171 ? -21.050 14.519 9.657 1.00 96.25 171 ALA A O 1
ATOM 1283 N N . ALA A 1 172 ? -19.016 15.079 8.873 1.00 97.06 172 ALA A N 1
ATOM 1284 C CA . ALA A 1 172 ? -18.405 13.795 9.201 1.00 97.06 172 ALA A CA 1
ATOM 1285 C C . ALA A 1 172 ? -18.426 13.523 10.711 1.00 97.06 172 ALA A C 1
ATOM 1287 O O . ALA A 1 172 ? -18.710 12.407 11.128 1.00 97.06 172 ALA A O 1
ATOM 1288 N N . SER A 1 173 ? -18.181 14.555 11.525 1.00 97.69 173 SER A N 1
ATOM 1289 C CA . SER A 1 173 ? -18.238 14.452 12.983 1.00 97.69 173 SER A CA 1
ATOM 1290 C C . SER A 1 173 ? -19.613 13.996 13.470 1.00 97.69 173 SER A C 1
ATOM 1292 O O . SER A 1 173 ? -19.689 13.033 14.220 1.00 97.69 173 SER A O 1
ATOM 1294 N N . ARG A 1 174 ? -20.694 14.642 13.009 1.00 98.06 174 ARG A N 1
ATOM 1295 C CA . ARG A 1 174 ? -22.065 14.274 13.402 1.00 98.06 174 ARG A CA 1
ATOM 1296 C C . ARG A 1 174 ? -22.403 12.837 13.013 1.00 98.06 174 ARG A C 1
ATOM 1298 O O . ARG A 1 174 ? -22.933 12.104 13.834 1.00 98.06 174 ARG A O 1
ATOM 1305 N N . LEU A 1 175 ? -22.048 12.427 11.794 1.00 98.00 175 LEU A N 1
ATOM 1306 C CA . LEU A 1 175 ? -22.310 11.067 11.322 1.00 98.00 175 LEU A CA 1
ATOM 1307 C C . LEU A 1 175 ? -21.547 10.007 12.122 1.00 98.00 175 LEU A C 1
ATOM 1309 O O . LEU A 1 175 ? -22.111 8.958 12.403 1.00 98.00 175 LEU A O 1
ATOM 1313 N N . LEU A 1 176 ? -20.294 10.267 12.512 1.00 98.19 176 LEU A N 1
ATOM 1314 C CA . LEU A 1 176 ? -19.561 9.364 13.405 1.00 98.19 176 LEU A CA 1
ATOM 1315 C C . LEU A 1 176 ? -20.292 9.210 14.742 1.00 98.19 176 LEU A C 1
ATOM 1317 O O . LEU A 1 176 ? -20.511 8.086 15.181 1.00 98.19 176 LEU A O 1
ATOM 1321 N N . ASP A 1 177 ? -20.735 10.318 15.341 1.00 98.19 177 ASP A N 1
ATOM 1322 C CA . ASP A 1 177 ? -21.471 10.285 16.608 1.00 98.19 177 ASP A CA 1
ATOM 1323 C C . ASP A 1 177 ? -22.823 9.552 16.460 1.00 98.19 177 ASP A C 1
ATOM 1325 O O . ASP A 1 177 ? -23.264 8.856 17.375 1.00 98.19 177 ASP A O 1
ATOM 1329 N N . ASP A 1 178 ? -23.489 9.684 15.309 1.00 98.06 178 ASP A N 1
ATOM 1330 C CA . ASP A 1 178 ? -24.726 8.965 14.989 1.00 98.06 178 ASP A CA 1
ATOM 1331 C C . ASP A 1 178 ? -24.482 7.457 14.816 1.00 98.06 178 ASP A C 1
ATOM 1333 O O . ASP A 1 178 ? -25.274 6.652 15.306 1.00 98.06 178 ASP A O 1
ATOM 1337 N N . TYR A 1 179 ? -23.386 7.059 14.161 1.00 98.12 179 TYR A N 1
ATOM 1338 C CA . TYR A 1 179 ? -23.009 5.652 13.997 1.00 98.12 179 TYR A CA 1
ATOM 1339 C C . TYR A 1 179 ? -22.671 4.994 15.337 1.00 98.12 179 TYR A C 1
ATOM 1341 O O . TYR A 1 179 ? -23.125 3.877 15.586 1.00 98.12 179 TYR A O 1
ATOM 1349 N N . GLU A 1 180 ? -21.956 5.694 16.219 1.00 97.50 180 GLU A N 1
ATOM 1350 C CA . GLU A 1 180 ? -21.692 5.240 17.590 1.00 97.50 180 GLU A CA 1
ATOM 1351 C C . GLU A 1 180 ? -23.000 4.990 18.353 1.00 97.50 180 GLU A C 1
ATOM 1353 O O . GLU A 1 180 ? -23.250 3.880 18.826 1.00 97.50 180 GLU A O 1
ATOM 1358 N N . ARG A 1 181 ? -23.900 5.987 18.395 1.00 97.56 181 ARG A N 1
ATOM 1359 C CA . ARG A 1 181 ? -25.209 5.848 19.065 1.00 97.56 181 ARG A CA 1
ATOM 1360 C C . ARG A 1 181 ? -26.098 4.783 18.425 1.00 97.56 181 ARG A C 1
ATOM 1362 O O . ARG A 1 181 ? -26.915 4.180 19.113 1.00 97.56 181 ARG A O 1
ATOM 1369 N N . GLY A 1 182 ? -25.951 4.564 17.121 1.00 96.38 182 GLY A N 1
ATOM 1370 C CA . GLY A 1 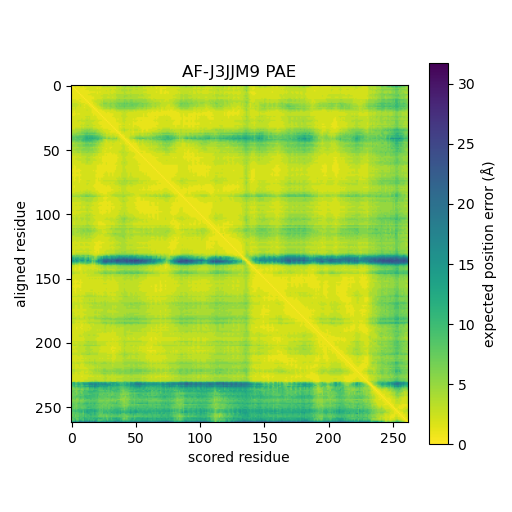182 ? -26.666 3.545 16.357 1.00 96.38 182 GLY A CA 1
ATOM 1371 C C . GLY A 1 182 ? -26.153 2.118 16.565 1.00 96.38 182 GLY A C 1
ATOM 1372 O O . GLY A 1 182 ? -26.707 1.202 15.963 1.00 96.38 182 GLY A O 1
ATOM 1373 N N . GLY A 1 183 ? -25.117 1.912 17.388 1.00 96.12 183 GLY A N 1
ATOM 1374 C CA . GLY A 1 183 ? -24.544 0.591 17.659 1.00 96.12 183 GLY A CA 1
ATOM 1375 C C . GLY A 1 183 ? -23.532 0.117 16.612 1.00 96.12 183 GLY A C 1
ATOM 1376 O O . GLY A 1 183 ? -23.177 -1.059 16.592 1.00 96.12 183 GLY A O 1
ATOM 1377 N N . PHE A 1 184 ? -23.043 1.013 15.751 1.00 96.69 184 PHE A N 1
ATOM 1378 C CA . PHE A 1 184 ? -22.051 0.709 14.714 1.00 96.69 184 PHE A CA 1
ATOM 1379 C C . PHE A 1 184 ? -20.609 1.064 15.123 1.00 96.69 184 PHE A C 1
ATOM 1381 O O . PHE A 1 184 ? -19.699 0.932 14.305 1.00 96.69 184 PHE A O 1
ATOM 1388 N N . GLY A 1 185 ? -20.381 1.483 16.373 1.00 94.88 185 GLY A N 1
ATOM 1389 C CA . GLY A 1 185 ? -19.063 1.870 16.900 1.00 94.88 185 GLY A CA 1
ATOM 1390 C C . GLY A 1 185 ? -18.002 0.767 16.857 1.00 94.88 185 GLY A C 1
ATOM 1391 O O . GLY A 1 185 ? -16.833 0.997 16.547 1.00 94.88 185 GLY A O 1
ATOM 1392 N N . GLY A 1 186 ? -18.437 -0.475 17.081 1.00 93.38 186 GLY A N 1
ATOM 1393 C CA . GLY A 1 186 ? -17.574 -1.656 17.034 1.00 93.38 186 GLY A CA 1
ATOM 1394 C C . GLY A 1 186 ? -17.123 -2.050 15.624 1.00 93.38 186 GLY A C 1
ATOM 1395 O O . GLY A 1 186 ? -16.236 -2.889 15.485 1.00 93.38 186 GLY A O 1
ATOM 1396 N N . LEU A 1 187 ? -17.683 -1.454 14.564 1.00 95.62 187 LEU A N 1
ATOM 1397 C CA . LEU A 1 187 ? -17.306 -1.822 13.201 1.00 95.62 187 LEU A CA 1
ATOM 1398 C C . LEU A 1 187 ? -15.852 -1.415 12.878 1.00 95.62 187 LEU A C 1
ATOM 1400 O O . LEU A 1 187 ? -15.369 -0.386 13.364 1.00 95.62 187 LEU A O 1
ATOM 1404 N N . PRO A 1 188 ? -15.151 -2.185 12.026 1.00 96.44 188 PRO A N 1
ATOM 1405 C CA . PRO A 1 188 ? -13.887 -1.771 11.432 1.00 96.44 188 PRO A CA 1
ATOM 1406 C C . PRO A 1 188 ? -14.025 -0.491 10.606 1.00 96.44 188 PRO A C 1
ATOM 1408 O O . PRO A 1 188 ? -15.074 -0.209 10.009 1.00 96.44 188 PRO A O 1
ATOM 1411 N N . VAL A 1 189 ? -12.928 0.257 10.506 1.00 97.38 189 VAL A N 1
ATOM 1412 C CA . VAL A 1 189 ? -12.849 1.476 9.697 1.00 97.38 189 VAL A CA 1
ATOM 1413 C C . VAL A 1 189 ? -12.016 1.242 8.443 1.00 97.38 189 VAL A C 1
ATOM 1415 O O . VAL A 1 189 ? -10.963 0.614 8.482 1.00 97.38 189 VAL A O 1
ATOM 1418 N N . ILE A 1 190 ? -12.471 1.785 7.315 1.00 96.38 190 ILE A N 1
ATOM 1419 C CA . ILE A 1 190 ? -11.723 1.808 6.057 1.00 96.38 190 ILE A CA 1
ATOM 1420 C C . ILE A 1 190 ? -11.387 3.253 5.718 1.00 96.38 190 ILE A C 1
ATOM 1422 O O . ILE A 1 190 ? -12.261 4.010 5.298 1.00 96.38 190 ILE A O 1
ATOM 1426 N N . VAL A 1 191 ? -10.107 3.620 5.793 1.00 96.25 191 VAL A N 1
ATOM 1427 C CA . VAL A 1 191 ? -9.648 4.933 5.321 1.00 96.25 191 VAL A CA 1
ATOM 1428 C C . VAL A 1 191 ? -9.465 4.903 3.805 1.00 96.25 191 VAL A C 1
ATOM 1430 O O . VAL A 1 191 ? -8.554 4.263 3.270 1.00 96.25 191 VAL A O 1
ATOM 1433 N N . ALA A 1 192 ? -10.339 5.599 3.090 1.00 95.00 192 ALA A N 1
ATOM 1434 C CA . ALA A 1 192 ? -10.220 5.871 1.671 1.00 95.00 192 ALA A CA 1
ATOM 1435 C C . ALA A 1 192 ? -9.456 7.187 1.489 1.00 95.00 192 ALA A C 1
ATOM 1437 O O . ALA A 1 192 ? -9.974 8.259 1.773 1.00 95.00 192 ALA A O 1
ATOM 1438 N N . LYS A 1 193 ? -8.218 7.106 0.997 1.00 94.62 193 LYS A N 1
ATOM 1439 C CA . LYS A 1 193 ? -7.365 8.251 0.641 1.00 94.62 193 LYS A CA 1
ATOM 1440 C C . LYS A 1 193 ? -6.637 7.961 -0.675 1.00 94.62 193 LYS A C 1
ATOM 1442 O O . LYS A 1 193 ? -6.735 6.855 -1.209 1.00 94.62 193 LYS A O 1
ATOM 1447 N N . THR A 1 194 ? -5.872 8.925 -1.184 1.00 93.38 194 THR A N 1
ATOM 1448 C CA . THR A 1 194 ? -5.026 8.694 -2.365 1.00 93.38 194 THR A CA 1
ATOM 1449 C C . THR A 1 194 ? -4.041 7.527 -2.152 1.00 93.38 194 THR A C 1
ATOM 1451 O O . THR A 1 194 ? -3.437 7.419 -1.076 1.00 93.38 194 THR A O 1
ATOM 1454 N N . PRO A 1 195 ? -3.838 6.658 -3.163 1.00 92.44 195 PRO A N 1
ATOM 1455 C CA . PRO A 1 195 ? -2.799 5.631 -3.128 1.00 92.44 195 PRO A CA 1
ATOM 1456 C C . PRO A 1 195 ? -1.398 6.175 -3.423 1.00 92.44 195 PRO A C 1
ATOM 1458 O O . PRO A 1 195 ? -0.422 5.464 -3.224 1.00 92.44 195 PRO A O 1
ATOM 1461 N N . LEU A 1 196 ? -1.285 7.416 -3.903 1.00 93.06 196 LEU A N 1
ATOM 1462 C CA . LEU A 1 196 ? -0.043 7.970 -4.453 1.00 93.06 196 LEU A CA 1
ATOM 1463 C C . LEU A 1 196 ? 0.911 8.563 -3.402 1.00 93.06 196 LEU A C 1
ATOM 1465 O O . LEU A 1 196 ? 1.963 9.092 -3.766 1.00 93.06 196 LEU A O 1
ATOM 1469 N N . SER A 1 197 ? 0.521 8.511 -2.129 1.00 95.38 197 SER A N 1
ATOM 1470 C CA . SER A 1 197 ? 1.249 9.047 -0.978 1.00 95.38 197 SER A CA 1
ATOM 1471 C C . SER A 1 197 ? 0.853 8.284 0.289 1.00 95.38 197 SER A C 1
ATOM 1473 O O . SER A 1 197 ? -0.228 7.691 0.343 1.00 95.38 197 SER A O 1
ATOM 1475 N N . LEU A 1 198 ? 1.690 8.308 1.330 1.00 96.50 198 LEU A N 1
ATOM 1476 C CA . LEU A 1 198 ? 1.266 7.918 2.681 1.00 96.50 198 LEU A CA 1
ATOM 1477 C C . LEU A 1 198 ? 0.256 8.923 3.256 1.00 96.50 198 LEU A C 1
ATOM 1479 O O . LEU A 1 198 ? -0.680 8.508 3.934 1.00 96.50 198 LEU A O 1
ATOM 1483 N N . SER A 1 199 ? 0.359 10.200 2.882 1.00 95.94 199 SER A N 1
ATOM 1484 C CA . SER A 1 199 ? -0.610 11.234 3.235 1.00 95.94 199 SER A CA 1
ATOM 1485 C C . SER A 1 199 ? -1.902 11.168 2.411 1.00 95.94 199 SER A C 1
ATOM 1487 O O . SER A 1 199 ? -2.133 10.236 1.628 1.00 95.94 199 SER A O 1
ATOM 1489 N N . ALA A 1 200 ? -2.778 12.157 2.611 1.00 93.50 200 ALA A N 1
ATOM 1490 C CA . ALA A 1 200 ? -3.950 12.397 1.768 1.00 93.50 200 ALA A CA 1
ATOM 1491 C C . ALA A 1 200 ? -3.640 13.248 0.515 1.00 93.50 200 ALA A C 1
ATOM 1493 O O . ALA A 1 200 ? -4.503 13.393 -0.348 1.00 93.50 200 ALA A O 1
ATOM 1494 N N . GLU A 1 201 ? -2.416 13.768 0.399 1.00 92.75 201 GLU A N 1
ATOM 1495 C CA . GLU A 1 201 ? -1.942 14.647 -0.676 1.00 92.75 201 GLU A CA 1
ATOM 1496 C C . GLU A 1 201 ? -1.116 13.834 -1.691 1.00 92.75 201 GLU A C 1
ATOM 1498 O O . GLU A 1 201 ? -0.020 13.374 -1.355 1.00 92.75 201 GLU A O 1
ATOM 1503 N N . PRO A 1 202 ? -1.577 13.645 -2.945 1.00 91.81 202 PRO A N 1
ATOM 1504 C CA . PRO A 1 202 ? -0.893 12.792 -3.924 1.00 91.81 202 PRO A CA 1
ATOM 1505 C C . PRO A 1 202 ? 0.533 13.237 -4.277 1.00 91.81 202 PRO A C 1
ATOM 1507 O O . PRO A 1 202 ? 1.347 12.416 -4.707 1.00 91.81 202 PRO A O 1
ATOM 1510 N N . GLY A 1 203 ? 0.814 14.537 -4.149 1.00 92.00 203 GLY A N 1
ATOM 1511 C CA . GLY A 1 203 ? 2.101 15.141 -4.491 1.00 92.00 203 GLY A CA 1
ATOM 1512 C C . GLY A 1 203 ? 3.189 14.938 -3.437 1.00 92.00 203 GLY A C 1
ATOM 1513 O O . GLY A 1 203 ? 4.364 15.033 -3.774 1.00 92.00 203 GLY A O 1
ATOM 1514 N N . LEU A 1 204 ? 2.829 14.618 -2.191 1.00 94.25 204 LEU A N 1
ATOM 1515 C CA . LEU A 1 204 ? 3.804 14.415 -1.120 1.00 94.25 204 LEU A CA 1
ATOM 1516 C C . LEU A 1 204 ? 4.427 13.016 -1.236 1.00 94.25 204 LEU A C 1
ATOM 1518 O O . LEU A 1 204 ? 3.762 12.008 -1.016 1.00 94.25 204 LEU A O 1
ATOM 1522 N N . LYS A 1 205 ? 5.697 12.948 -1.641 1.00 95.94 205 LYS A N 1
ATOM 1523 C CA . LYS A 1 205 ? 6.430 11.693 -1.882 1.00 95.94 205 LYS A CA 1
ATOM 1524 C C . LYS A 1 205 ? 7.241 11.249 -0.661 1.00 95.94 205 LYS A C 1
ATOM 1526 O O . LYS A 1 205 ? 7.256 11.922 0.364 1.00 95.94 205 LYS A O 1
ATOM 1531 N N . GLY A 1 206 ? 7.872 10.078 -0.760 1.00 96.56 206 GLY A N 1
ATOM 1532 C CA . GLY A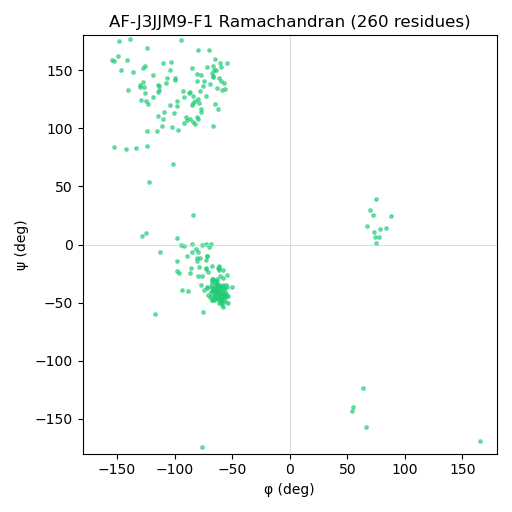 1 206 ? 8.653 9.502 0.337 1.00 96.56 206 GLY A CA 1
ATOM 1533 C C . GLY A 1 206 ? 7.809 9.167 1.573 1.00 96.56 206 GLY A C 1
ATOM 1534 O O . GLY A 1 206 ? 6.839 8.404 1.485 1.00 96.56 206 GLY A O 1
ATOM 1535 N N . VAL A 1 207 ? 8.210 9.735 2.714 1.00 97.56 207 VAL A N 1
ATOM 1536 C CA . VAL A 1 207 ? 7.554 9.611 4.026 1.00 97.56 207 VAL A CA 1
ATOM 1537 C C . VAL A 1 207 ? 7.230 11.016 4.546 1.00 97.56 207 VAL A C 1
ATOM 1539 O O . VAL A 1 207 ? 8.046 11.606 5.252 1.00 97.56 207 VAL A O 1
ATOM 1542 N N . PRO A 1 208 ? 6.085 11.601 4.155 1.00 96.69 208 PRO A N 1
ATOM 1543 C CA . PRO A 1 208 ? 5.732 12.957 4.555 1.00 96.69 208 PRO A CA 1
ATOM 1544 C C . PRO A 1 208 ? 5.481 13.069 6.062 1.00 96.69 208 PRO A C 1
ATOM 1546 O O . PRO A 1 208 ? 4.899 12.171 6.670 1.00 96.69 208 PRO A O 1
ATOM 1549 N N . THR A 1 209 ? 5.868 14.209 6.631 1.00 96.56 209 THR A N 1
ATOM 1550 C CA . THR A 1 209 ? 5.662 14.605 8.035 1.00 96.56 209 THR A CA 1
ATOM 1551 C C . THR A 1 209 ? 4.916 15.943 8.098 1.00 96.56 209 THR A C 1
ATOM 1553 O O . THR A 1 209 ? 4.747 16.596 7.065 1.00 96.56 209 THR A O 1
ATOM 1556 N N . GLY A 1 210 ? 4.438 16.356 9.277 1.00 97.19 210 GLY A N 1
ATOM 1557 C CA . GLY A 1 210 ? 3.800 17.669 9.436 1.00 97.19 210 GLY A CA 1
ATOM 1558 C C . GLY A 1 210 ? 2.408 17.765 8.804 1.00 97.19 210 GLY A C 1
ATOM 1559 O O . GLY A 1 210 ? 1.997 18.848 8.389 1.00 97.19 210 GLY A O 1
ATOM 1560 N N . TRP A 1 211 ? 1.701 16.642 8.648 1.00 97.19 211 TRP A N 1
ATOM 1561 C CA . TRP A 1 211 ? 0.398 16.589 7.981 1.00 97.19 211 TRP A CA 1
ATOM 1562 C C . TRP A 1 211 ? -0.647 15.896 8.853 1.00 97.19 211 TRP A C 1
ATOM 1564 O O . TRP A 1 211 ? -0.344 15.018 9.658 1.00 97.19 211 TRP A O 1
ATOM 1574 N N . ARG A 1 212 ? -1.910 16.278 8.661 1.00 97.75 212 ARG A N 1
ATOM 1575 C CA . ARG A 1 212 ? -3.069 15.713 9.362 1.00 97.75 212 ARG A CA 1
ATOM 1576 C C . ARG A 1 212 ? -4.013 15.070 8.355 1.00 97.75 212 ARG A C 1
ATOM 1578 O O . ARG A 1 212 ? -4.114 15.537 7.222 1.00 97.75 212 ARG A O 1
ATOM 1585 N N . LEU A 1 213 ? -4.678 13.982 8.736 1.00 97.50 213 LEU A N 1
ATOM 1586 C CA . LEU A 1 213 ? -5.603 13.258 7.864 1.00 97.50 213 LEU A CA 1
ATOM 1587 C C . LEU A 1 213 ? -6.940 14.020 7.768 1.00 97.50 213 LEU A C 1
ATOM 1589 O O . LEU A 1 213 ? -7.654 14.097 8.767 1.00 97.50 213 LEU A O 1
ATOM 1593 N N . PRO A 1 214 ? -7.327 14.551 6.592 1.00 97.12 214 PRO A N 1
ATOM 1594 C CA . PRO A 1 214 ? -8.567 15.301 6.454 1.00 97.12 214 PRO A CA 1
ATOM 1595 C C . PRO A 1 214 ? -9.737 14.352 6.171 1.00 97.12 214 PRO A C 1
ATOM 1597 O O . PRO A 1 214 ? -9.871 13.824 5.065 1.00 97.12 214 PRO A O 1
ATOM 1600 N N . VAL A 1 215 ? -10.613 14.155 7.150 1.00 97.00 215 VAL A N 1
ATOM 1601 C CA . VAL A 1 215 ? -11.849 13.375 7.033 1.00 97.00 215 VAL A CA 1
ATOM 1602 C C . VAL A 1 215 ? -12.981 14.286 6.575 1.00 97.00 215 VAL A C 1
ATOM 1604 O O . VAL A 1 215 ? -13.480 15.129 7.324 1.00 97.00 215 VAL A O 1
ATOM 1607 N N . ARG A 1 216 ? -13.389 14.118 5.314 1.00 94.38 216 ARG A N 1
ATOM 1608 C CA . ARG A 1 216 ? -14.407 14.970 4.686 1.00 94.38 216 ARG A CA 1
ATOM 1609 C C . ARG A 1 216 ? -15.808 14.397 4.796 1.00 94.38 216 ARG A C 1
ATOM 1611 O O . ARG A 1 216 ? -16.752 15.150 5.017 1.00 94.38 216 ARG A O 1
ATOM 1618 N N . GLU A 1 217 ? -15.917 13.085 4.654 1.00 94.44 217 GLU A N 1
ATOM 1619 C CA . GLU A 1 217 ? -17.172 12.347 4.626 1.00 94.44 217 GLU A CA 1
ATOM 1620 C C . GLU A 1 217 ? -16.958 10.974 5.271 1.00 94.44 217 GLU A C 1
ATOM 1622 O O . GLU A 1 217 ? -15.863 10.412 5.204 1.00 94.44 217 GLU A O 1
ATOM 1627 N N . VAL A 1 218 ? -18.006 10.429 5.887 1.00 96.75 218 VAL A N 1
ATOM 1628 C CA . VAL A 1 218 ? -18.028 9.055 6.393 1.00 96.75 218 VAL A CA 1
ATOM 1629 C C . VAL A 1 218 ? -19.282 8.345 5.897 1.00 96.75 218 VAL A C 1
ATOM 1631 O O . VAL A 1 218 ? -20.372 8.914 5.897 1.00 96.75 218 VAL A O 1
ATOM 1634 N N . ARG A 1 219 ? -19.141 7.092 5.472 1.00 96.12 219 ARG A N 1
ATOM 1635 C CA . ARG A 1 219 ? -20.233 6.265 4.950 1.00 96.12 219 ARG A CA 1
ATOM 1636 C C . ARG A 1 219 ? -20.305 4.959 5.717 1.00 96.12 219 ARG A C 1
ATOM 1638 O O . ARG A 1 219 ? -19.301 4.263 5.839 1.00 96.12 219 ARG A O 1
ATOM 1645 N N . LEU A 1 220 ? -21.495 4.602 6.177 1.00 97.38 220 LEU A N 1
ATOM 1646 C CA . LEU A 1 220 ? -21.753 3.297 6.767 1.00 97.38 220 LEU A CA 1
ATOM 1647 C C . LEU A 1 220 ? -22.061 2.278 5.664 1.00 97.38 220 LEU A C 1
ATOM 1649 O O . LEU A 1 220 ? -23.034 2.427 4.928 1.00 97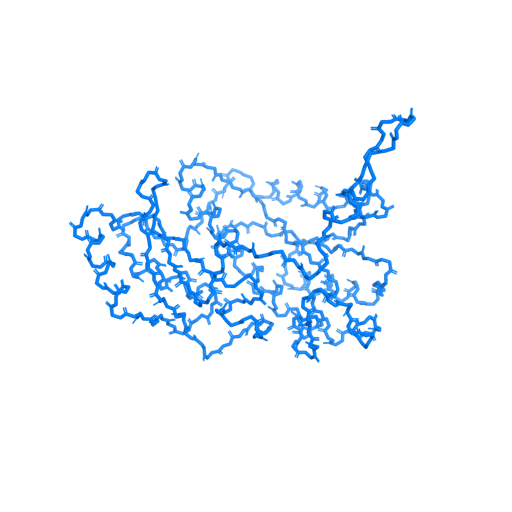.38 220 LEU A O 1
ATOM 1653 N N . ALA A 1 221 ? -21.258 1.221 5.574 1.00 95.94 221 ALA A N 1
ATOM 1654 C CA . ALA A 1 221 ? -21.540 0.065 4.732 1.00 95.94 221 ALA A CA 1
ATOM 1655 C C . ALA A 1 221 ? -22.081 -1.074 5.607 1.00 95.94 221 ALA A C 1
ATOM 1657 O O . ALA A 1 221 ? -21.402 -2.074 5.825 1.00 95.94 221 ALA A O 1
ATOM 1658 N N . ALA A 1 222 ? -23.302 -0.915 6.131 1.00 94.44 222 ALA A N 1
ATOM 1659 C CA . ALA A 1 222 ? -23.865 -1.807 7.152 1.00 94.44 222 ALA A CA 1
ATOM 1660 C C . ALA A 1 222 ? -23.880 -3.286 6.728 1.00 94.44 222 ALA A C 1
ATOM 1662 O O . ALA A 1 222 ? -23.458 -4.144 7.494 1.00 94.44 222 ALA A O 1
ATOM 1663 N N . GLY A 1 223 ? -24.288 -3.584 5.488 1.00 94.38 223 GLY A N 1
ATOM 1664 C CA . GLY A 1 223 ? -24.302 -4.960 4.978 1.00 94.38 223 GLY A CA 1
ATOM 1665 C C . GLY A 1 223 ? -22.908 -5.577 4.820 1.00 94.38 223 GLY A C 1
ATOM 1666 O O . GLY A 1 223 ? -22.755 -6.783 4.966 1.00 94.38 223 GLY A O 1
ATOM 1667 N N . ALA A 1 224 ? -21.889 -4.757 4.552 1.00 93.69 224 ALA A N 1
ATOM 1668 C CA . ALA A 1 224 ? -20.504 -5.211 4.452 1.00 93.69 224 ALA A CA 1
ATOM 1669 C C . ALA A 1 224 ? -19.758 -5.174 5.800 1.00 93.69 224 ALA A C 1
ATOM 1671 O O . ALA A 1 224 ? -18.652 -5.701 5.893 1.00 93.69 224 ALA A O 1
ATOM 1672 N N . GLY A 1 225 ? -20.350 -4.561 6.830 1.00 94.88 225 GLY A N 1
ATOM 1673 C CA . GLY A 1 225 ? -19.822 -4.533 8.189 1.00 94.88 225 GLY A CA 1
ATOM 1674 C C . GLY A 1 225 ? -18.633 -3.596 8.402 1.00 94.88 225 GLY A C 1
ATOM 1675 O O . GLY A 1 225 ? -17.719 -3.965 9.127 1.00 94.88 225 GLY A O 1
ATOM 1676 N N . TYR A 1 226 ? -18.604 -2.405 7.791 1.00 96.44 226 TYR A N 1
ATOM 1677 C CA . TYR A 1 226 ? -17.550 -1.410 8.058 1.00 96.44 226 TYR A CA 1
ATOM 1678 C C . TYR A 1 226 ? -18.020 0.046 7.906 1.00 96.44 226 TYR A C 1
ATOM 1680 O O . TYR A 1 226 ? -19.016 0.340 7.235 1.00 96.44 226 TYR A O 1
ATOM 1688 N N . VAL A 1 227 ? -17.246 0.978 8.471 1.00 97.62 227 VAL A N 1
ATOM 1689 C CA . VAL A 1 227 ? -17.386 2.429 8.258 1.00 97.62 227 VAL A CA 1
ATOM 1690 C C . VAL A 1 227 ? -16.282 2.919 7.320 1.00 97.62 227 VAL A C 1
ATOM 1692 O O . VAL A 1 227 ? -15.095 2.792 7.603 1.00 97.62 227 VAL A O 1
ATOM 1695 N N . CYS A 1 228 ? -16.654 3.489 6.176 1.00 96.69 228 CYS A N 1
ATOM 1696 C CA . CYS A 1 228 ? -15.713 4.062 5.220 1.00 96.69 228 CYS A CA 1
ATOM 1697 C C . CYS A 1 228 ? -15.498 5.550 5.490 1.00 96.69 228 CYS A C 1
ATOM 1699 O O . CYS A 1 228 ? -16.446 6.329 5.525 1.00 96.69 228 CYS A O 1
ATOM 1701 N N . VAL A 1 229 ? -14.240 5.944 5.627 1.00 9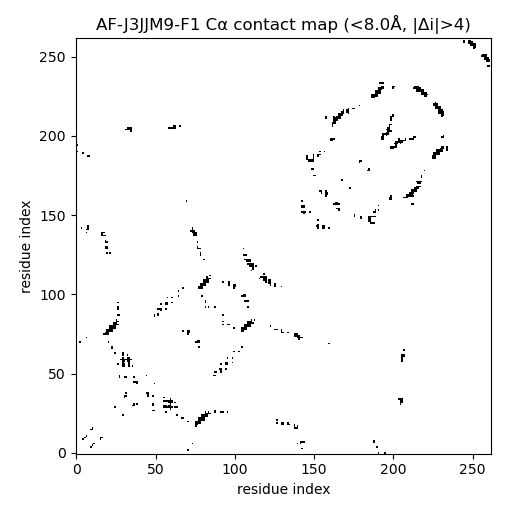6.19 229 VAL A N 1
ATOM 1702 C CA . VAL A 1 229 ? -13.799 7.300 5.934 1.00 96.19 229 VAL A CA 1
ATOM 1703 C C . VAL A 1 229 ? -13.140 7.871 4.692 1.00 96.19 229 VAL A C 1
ATOM 1705 O O . VAL A 1 229 ? -12.108 7.372 4.251 1.00 96.19 229 VAL A O 1
ATOM 1708 N N . ILE A 1 230 ? -13.749 8.892 4.099 1.00 94.88 230 ILE A N 1
ATOM 1709 C CA . ILE A 1 230 ? -13.324 9.451 2.817 1.00 94.88 230 ILE A CA 1
ATOM 1710 C C . ILE A 1 230 ? -12.457 10.684 3.064 1.00 94.88 230 ILE A C 1
ATOM 1712 O O . ILE A 1 230 ? -12.890 11.689 3.641 1.00 94.88 230 ILE A O 1
ATOM 1716 N N . CYS A 1 231 ? -11.221 10.595 2.585 1.00 92.00 231 CYS A N 1
ATOM 1717 C CA . CYS A 1 231 ? -10.194 11.614 2.695 1.00 92.00 231 CYS A CA 1
ATOM 1718 C C . CYS A 1 231 ? -9.849 12.191 1.319 1.00 92.00 231 CYS A C 1
ATOM 1720 O O . CYS A 1 231 ? -9.589 11.461 0.361 1.00 92.00 231 CYS A O 1
ATOM 1722 N N . GLY A 1 232 ? -9.786 13.520 1.236 1.00 78.25 232 GLY A N 1
ATOM 1723 C CA . GLY A 1 232 ? -9.509 14.224 -0.019 1.00 78.25 232 GLY A CA 1
ATOM 1724 C C . GLY A 1 232 ? -10.618 14.053 -1.066 1.00 78.25 232 GLY A C 1
ATOM 1725 O O . GLY A 1 232 ? -11.776 13.810 -0.732 1.00 78.25 232 GLY A O 1
ATOM 1726 N N . SER A 1 233 ? -10.275 14.233 -2.341 1.00 70.62 233 SER A N 1
ATOM 1727 C CA . SER A 1 233 ? -11.180 14.013 -3.475 1.00 70.62 233 SER A CA 1
ATOM 1728 C C . SER A 1 233 ? -10.939 12.626 -4.072 1.00 70.62 233 SER A C 1
ATOM 1730 O O . SER A 1 233 ? -10.005 12.431 -4.852 1.00 70.62 233 SER A O 1
ATOM 1732 N N . LEU A 1 234 ? -11.771 11.658 -3.701 1.00 71.75 234 LEU A N 1
ATOM 1733 C CA . LEU A 1 234 ? -11.808 10.338 -4.329 1.00 71.75 234 LEU A CA 1
ATOM 1734 C C . LEU A 1 234 ? -12.924 10.294 -5.363 1.00 71.75 234 LEU A C 1
ATOM 1736 O O . LEU A 1 234 ? -14.085 10.528 -5.034 1.00 71.75 234 LEU A O 1
ATOM 1740 N N . SER A 1 235 ? -12.575 9.971 -6.608 1.00 72.06 235 SER A N 1
ATOM 1741 C CA . SER A 1 235 ? -13.580 9.679 -7.626 1.00 72.06 235 SER A CA 1
ATOM 1742 C C . SER A 1 235 ? -14.098 8.257 -7.437 1.00 72.06 235 SER A C 1
ATOM 1744 O O . SER A 1 235 ? -13.328 7.300 -7.491 1.00 72.06 235 SER A O 1
ATOM 1746 N N . THR A 1 236 ? -15.406 8.116 -7.231 1.00 75.19 236 THR A N 1
ATOM 1747 C CA . THR A 1 236 ? -16.103 6.819 -7.273 1.00 75.19 236 THR A CA 1
ATOM 1748 C C . THR A 1 236 ? -16.644 6.498 -8.667 1.00 75.19 236 THR A C 1
ATOM 1750 O O . THR A 1 236 ? -17.258 5.454 -8.856 1.00 75.19 236 THR A O 1
ATOM 1753 N N . MET A 1 237 ? -16.450 7.397 -9.634 1.00 84.75 237 MET A N 1
ATOM 1754 C CA . MET A 1 237 ? -16.931 7.268 -11.006 1.00 84.75 237 MET A CA 1
ATOM 1755 C C . MET A 1 237 ? -15.863 7.841 -11.949 1.00 84.75 237 MET A C 1
ATOM 1757 O O . MET A 1 237 ? -15.910 9.025 -12.292 1.00 84.75 237 MET A O 1
ATOM 1761 N N . PRO A 1 238 ? -14.825 7.058 -12.296 1.00 81.94 238 PRO A N 1
ATOM 1762 C CA . PRO A 1 238 ? -13.797 7.523 -13.219 1.00 81.94 238 PRO A CA 1
ATOM 1763 C C . PRO A 1 238 ? -14.416 7.801 -14.595 1.00 81.94 238 PRO A C 1
ATOM 1765 O O . PRO A 1 238 ? -15.204 7.006 -15.102 1.00 81.94 238 PRO A O 1
ATOM 1768 N N . GLY A 1 239 ? -14.063 8.942 -15.188 1.00 87.12 239 GLY A N 1
ATOM 1769 C CA . GLY A 1 239 ? -14.441 9.273 -16.560 1.00 87.12 239 GLY A CA 1
ATOM 1770 C C . GLY A 1 239 ? -13.547 8.580 -17.589 1.00 87.12 239 GLY A C 1
ATOM 1771 O O . GLY A 1 239 ? -12.478 8.063 -17.259 1.00 87.12 239 GLY A O 1
ATOM 1772 N N . LEU A 1 240 ? -13.976 8.606 -18.850 1.00 90.56 240 LEU A N 1
ATOM 1773 C CA . LEU A 1 240 ? -13.149 8.184 -19.980 1.00 90.56 240 LEU A CA 1
ATOM 1774 C C . LEU A 1 240 ? -12.038 9.210 -20.261 1.00 90.56 240 LEU A C 1
ATOM 1776 O O . LEU A 1 240 ? -12.183 10.399 -19.971 1.00 90.56 240 LEU A O 1
ATOM 1780 N N . SER A 1 241 ? -10.923 8.751 -20.836 1.00 88.06 241 SER A N 1
ATOM 1781 C CA . SER A 1 241 ? -9.884 9.641 -21.367 1.00 88.06 241 SER A CA 1
ATOM 1782 C C . SER A 1 241 ? -10.376 10.365 -22.626 1.00 88.06 241 SER A C 1
ATOM 1784 O O . SER A 1 241 ? -11.373 9.977 -23.229 1.00 88.06 241 SER A O 1
ATOM 1786 N N . SER A 1 242 ? -9.648 11.396 -23.066 1.00 89.81 242 SER A N 1
ATOM 1787 C CA . SER A 1 242 ? -9.944 12.111 -24.319 1.00 89.81 242 SER A CA 1
ATOM 1788 C C . SER A 1 242 ? -9.867 11.229 -25.570 1.00 89.81 242 SER A C 1
ATOM 1790 O O . SER A 1 242 ? -10.442 11.585 -26.590 1.00 89.81 242 SER A O 1
ATOM 1792 N N . ARG A 1 243 ? -9.142 10.107 -25.493 1.00 89.75 243 ARG A N 1
ATOM 1793 C CA . ARG A 1 243 ? -9.047 9.066 -26.524 1.00 89.75 243 ARG A CA 1
ATOM 1794 C C . ARG A 1 243 ? -9.208 7.699 -25.851 1.00 89.75 243 ARG A C 1
ATOM 1796 O O . ARG A 1 243 ? -8.197 7.106 -25.444 1.00 89.75 243 ARG A O 1
ATOM 1803 N N . PRO A 1 244 ? -10.448 7.241 -25.607 1.00 92.06 244 PRO A N 1
ATOM 1804 C CA . PRO A 1 244 ? -10.698 5.993 -24.901 1.00 92.06 244 PRO A CA 1
ATOM 1805 C C . PRO A 1 244 ? -10.194 4.795 -25.708 1.00 92.06 244 PRO A C 1
ATOM 1807 O O . PRO A 1 244 ? -10.198 4.802 -26.936 1.00 92.06 244 PRO A O 1
ATOM 1810 N N . ALA A 1 245 ? -9.788 3.729 -25.013 1.00 91.50 245 ALA A N 1
ATOM 1811 C CA . ALA A 1 245 ? -9.347 2.493 -25.666 1.00 91.50 245 ALA A CA 1
ATOM 1812 C C . ALA A 1 245 ? -10.427 1.898 -26.588 1.00 91.50 245 ALA A C 1
ATOM 1814 O O . ALA A 1 245 ? -10.082 1.308 -27.602 1.00 91.50 245 ALA A O 1
ATOM 1815 N N . ALA A 1 246 ? -11.710 2.134 -26.282 1.00 93.88 246 ALA A N 1
ATOM 1816 C CA . ALA A 1 246 ? -12.852 1.699 -27.085 1.00 93.88 246 ALA A CA 1
ATOM 1817 C C . ALA A 1 246 ? -12.797 2.153 -28.557 1.00 93.88 246 ALA A C 1
ATOM 1819 O O . ALA A 1 246 ? -13.338 1.459 -29.403 1.00 93.88 246 ALA A O 1
ATOM 1820 N N . GLU A 1 247 ? -12.114 3.260 -28.884 1.00 94.94 247 GLU A N 1
ATOM 1821 C CA . GLU A 1 247 ? -11.909 3.693 -30.280 1.00 94.94 247 GLU A CA 1
ATOM 1822 C C . GLU A 1 247 ? -11.003 2.749 -31.089 1.00 94.94 247 GLU A C 1
ATOM 1824 O O . GLU A 1 247 ? -10.978 2.832 -32.313 1.00 94.94 247 GLU A O 1
ATOM 1829 N N . ARG A 1 248 ? -10.207 1.907 -30.418 1.00 93.06 248 ARG A N 1
ATOM 1830 C CA . ARG A 1 248 ? -9.234 0.992 -31.040 1.00 93.06 248 ARG A CA 1
ATOM 1831 C C . ARG A 1 248 ? -9.596 -0.483 -30.883 1.00 93.06 248 ARG A C 1
ATOM 1833 O O . ARG A 1 248 ? -8.868 -1.320 -31.407 1.00 93.06 248 ARG A O 1
ATOM 1840 N N . VAL A 1 249 ? -10.639 -0.798 -30.114 1.00 96.00 249 VAL A N 1
ATOM 1841 C CA . VAL A 1 249 ? -11.088 -2.179 -29.917 1.00 96.00 249 VAL A CA 1
ATOM 1842 C C . VAL A 1 249 ? -11.913 -2.591 -31.126 1.00 96.00 249 VAL A C 1
ATOM 1844 O O . VAL A 1 249 ? -12.890 -1.919 -31.448 1.00 96.00 249 VAL A O 1
ATOM 1847 N N . ASP A 1 250 ? -11.535 -3.696 -31.757 1.00 96.19 250 ASP A N 1
ATOM 1848 C CA . ASP A 1 250 ? -12.247 -4.255 -32.907 1.00 96.19 250 ASP A CA 1
ATOM 1849 C C . ASP A 1 250 ? -12.127 -5.788 -32.926 1.00 96.19 250 ASP A C 1
ATOM 1851 O O . ASP A 1 250 ? -11.436 -6.376 -32.084 1.00 96.19 250 ASP A O 1
ATOM 1855 N N . VAL A 1 251 ? -12.804 -6.441 -33.868 1.00 96.50 251 VAL A N 1
ATOM 1856 C CA . VAL A 1 251 ? -12.726 -7.886 -34.099 1.00 96.50 251 VAL A CA 1
ATOM 1857 C C . VAL A 1 251 ? -12.343 -8.141 -35.549 1.00 96.50 251 VAL A C 1
ATOM 1859 O O . VAL A 1 251 ? -13.034 -7.707 -36.468 1.00 96.50 251 VAL A O 1
ATOM 1862 N N . ASP A 1 252 ? -11.253 -8.873 -35.754 1.00 95.38 252 ASP A N 1
ATOM 1863 C CA . ASP A 1 252 ? -10.856 -9.333 -37.078 1.00 95.38 252 ASP A CA 1
ATOM 1864 C C . ASP A 1 252 ? -11.912 -10.307 -37.628 1.00 95.38 252 ASP A C 1
ATOM 1866 O O . ASP A 1 252 ? -12.234 -11.320 -37.004 1.00 95.38 252 ASP A O 1
ATOM 1870 N N . ALA A 1 253 ? -12.496 -9.976 -38.781 1.00 95.44 253 ALA A N 1
ATOM 1871 C CA . ALA A 1 253 ? -13.659 -10.686 -39.314 1.00 95.44 253 ALA A CA 1
ATOM 1872 C C . ALA A 1 253 ? -13.342 -12.098 -39.836 1.00 95.44 253 ALA A C 1
ATOM 1874 O O . ALA A 1 253 ? -14.239 -12.940 -39.878 1.00 95.44 253 ALA A O 1
ATOM 1875 N N . ASP A 1 254 ? -12.090 -12.357 -40.217 1.00 95.62 254 ASP A N 1
ATOM 1876 C CA . ASP A 1 254 ? -11.671 -13.633 -40.799 1.00 95.62 254 ASP A CA 1
ATOM 1877 C C . ASP A 1 254 ? -11.255 -14.633 -39.711 1.00 95.62 254 ASP A C 1
ATOM 1879 O O . ASP A 1 254 ? -11.568 -15.822 -39.786 1.00 95.62 254 ASP A O 1
ATOM 1883 N N . THR A 1 255 ? -10.559 -14.151 -38.682 1.00 96.06 255 THR A N 1
ATOM 1884 C CA . THR A 1 255 ? -10.012 -14.971 -37.590 1.00 96.06 255 THR A CA 1
ATOM 1885 C C . THR A 1 255 ? -10.898 -14.986 -36.346 1.00 96.06 255 THR A C 1
ATOM 1887 O O . THR A 1 255 ? -10.813 -15.912 -35.538 1.00 96.06 255 THR A O 1
ATOM 1890 N N . GLY A 1 256 ? -11.753 -13.975 -36.173 1.00 95.38 256 GLY A N 1
ATOM 1891 C CA . GLY A 1 256 ? -12.511 -13.743 -34.944 1.00 95.38 256 GLY A CA 1
ATOM 1892 C C . GLY A 1 256 ? -11.660 -13.212 -33.784 1.00 95.38 256 GLY A C 1
ATOM 1893 O O . GLY A 1 256 ? -12.136 -13.189 -32.645 1.00 95.38 256 GLY A O 1
ATOM 1894 N N . GLU A 1 257 ? -10.407 -12.813 -34.028 1.00 95.50 257 GLU A N 1
ATOM 1895 C CA . GLU A 1 257 ? -9.515 -12.301 -32.989 1.00 95.50 257 GLU A CA 1
ATOM 1896 C C . GLU A 1 257 ? -9.875 -10.870 -32.575 1.00 95.50 257 GLU A C 1
ATOM 1898 O O . GLU A 1 257 ? -10.126 -9.996 -33.401 1.00 95.50 257 GLU A O 1
ATOM 1903 N N . ILE A 1 258 ? -9.870 -10.609 -31.265 1.00 95.69 258 ILE A N 1
ATOM 1904 C CA . ILE A 1 258 ? -10.100 -9.265 -30.724 1.00 95.69 258 ILE A CA 1
ATOM 1905 C C . ILE A 1 258 ? -8.790 -8.478 -30.774 1.00 95.69 258 ILE A C 1
ATOM 1907 O O . ILE A 1 258 ? -7.805 -8.863 -30.140 1.00 95.69 258 ILE A O 1
ATOM 1911 N N . VAL A 1 259 ? -8.806 -7.325 -31.437 1.00 94.12 259 VAL A N 1
ATOM 1912 C CA . VAL A 1 259 ? -7.666 -6.404 -31.522 1.00 94.12 259 VAL A CA 1
ATOM 1913 C C . VAL A 1 259 ? -7.868 -5.189 -30.614 1.00 94.12 259 VAL A C 1
ATOM 1915 O O . VAL A 1 259 ? -8.989 -4.780 -30.322 1.00 94.12 259 VAL A O 1
ATOM 1918 N N . GLY A 1 260 ? -6.768 -4.621 -30.107 1.00 90.12 260 GLY A N 1
ATOM 1919 C CA . GLY A 1 260 ? -6.782 -3.364 -29.341 1.00 90.12 260 GLY A CA 1
ATOM 1920 C C . GLY A 1 260 ? -7.330 -3.431 -27.906 1.00 90.12 260 GLY A C 1
ATOM 1921 O O . GLY A 1 260 ? -7.459 -2.386 -27.269 1.00 90.12 260 GLY A O 1
ATOM 1922 N N . LEU A 1 261 ? -7.632 -4.627 -27.381 1.00 91.19 261 LEU A N 1
ATOM 1923 C CA . LEU A 1 261 ? -8.161 -4.826 -26.020 1.00 91.19 261 LEU A CA 1
ATOM 1924 C C . LEU A 1 261 ? -7.076 -4.926 -24.925 1.00 91.19 261 LEU A C 1
ATOM 1926 O O . LEU A 1 261 ? -7.388 -4.738 -23.747 1.00 91.19 261 LEU A O 1
ATOM 1930 N N . ARG A 1 262 ? -5.824 -5.233 -25.282 1.00 75.25 262 ARG A N 1
ATOM 1931 C CA . ARG A 1 262 ? -4.694 -5.396 -24.351 1.00 75.25 262 ARG A CA 1
ATOM 1932 C C . ARG A 1 262 ? -3.515 -4.515 -24.728 1.00 75.25 262 ARG A C 1
ATOM 1934 O O . ARG A 1 262 ? -3.304 -4.324 -25.944 1.00 75.25 262 ARG A O 1
#

Nearest PDB structures (foldseek):
  4ioj-assembly1_A  TM=9.666E-01  e=6.553E-26  Moorella thermoacetica ATCC 39073
  3do6-assembly1_A  TM=9.546E-01  e=2.012E-22  Thermotoga maritima
  7xzn-assembly1_A  TM=9.393E-01  e=1.408E-22  Peptostreptococcus anaerobius
  7c11-assembly1_B  TM=9.597E-01  e=4.910E-22  Methylorubrum extorquens CM4
  5a4j-assembly2_A  TM=9.483E-01  e=3.238E-22  Tepidanaerobacter acetatoxydans Re1

InterPro domains:
  IPR000559 Formate-tetrahydrofolate ligase, FTHFS [PF01268] (1-261)
  IPR020628 Formate-tetrahydrofolate ligase, FTHFS, conserved site [PS00722] (24-35)
  IPR027417 P-loop containing nucleoside triphosphate hydrolase [G3DSA:3.40.50.300] (1-147)
  IPR027417 P-loop containing nucleoside triphosphate hydrolase [SSF52540] (1-260)

Organism: Actinomyces naeslundii (strain ATCC 12104 / DSM 43013 / CCUG 2238 / JCM 8349 / NCTC 10301 / Howell 279) (NCBI:txid1115803)

Solvent-accessible surface area (backbone atoms only — not comparable to full-atom values): 14844 Å² total; per-residue (Å²): 104,73,66,55,50,42,46,54,42,50,22,66,74,66,72,58,74,69,43,51,42,79,49,76,45,38,68,65,56,23,34,48,21,42,54,83,58,88,84,54,91,98,55,81,78,57,69,81,70,60,51,92,52,54,69,35,36,60,56,4,38,51,32,56,54,52,51,52,51,52,40,46,62,33,51,27,47,54,34,37,34,41,49,60,54,96,72,62,50,71,70,46,56,50,50,53,50,50,52,37,47,76,71,73,31,52,71,23,72,26,28,53,88,86,46,40,71,73,27,33,52,60,41,54,51,53,50,54,51,43,35,60,72,39,53,92,72,65,51,76,39,57,82,57,61,63,83,41,48,56,69,55,42,51,43,43,54,31,45,74,46,42,29,82,40,71,44,69,34,74,67,25,48,52,51,51,54,50,35,42,77,70,70,51,26,56,41,42,76,44,79,45,51,44,87,63,21,62,50,58,47,57,83,46,38,34,72,58,69,95,42,61,41,50,35,60,41,65,45,79,39,71,94,80,55,32,36,38,36,36,21,66,91,73,79,92,70,81,76,82,59,101,75,45,63,73,82,56,46,50,63,44,87,89,79,67,46,75,40,58,80,123